Protein AF-E1VLF6-F1 (afdb_monomer_lite)

Sequence (189 aa):
MEEEKDPVAQGEKIAELVALEEREFKRFRQGTYADILFVLTPFLAIIVQRMWEGEIDKLLLGKELSLAAAIFAGLSISKFVQGLISHNDFGVYKERVLFMVAVTLFLVLTPAVILTIKLSGPEPVPGVIAYIQPLLLVASITLFISTIKIIKAPEEAEPIPGSIEAEDAENESSPFSADSHRGDHKTYS

pLDDT: mean 72.51, std 18.74, range [33.34, 94.94]

Secondary structure (DSSP, 8-state):
------HHHHHHHHHHHHHHHHHHHHHHHHHHHHHHHHHHHHHHHHHHHHHHTT-THHHHHSSHHHHHHHHHHHHHHHHHHHHHHH-----HHHHHHHHHHHHHHHHHHHHHHHHHHHTTSSSPPPTTHHHHHHHHHHHHHHHHHHHHHHHHGGGG-S--TT-HHHHHHHHTTS---------------

Foldseek 3Di:
DDPPPPVVVVVVVVVVVVVVVVVVVVVLVVVLVVVLCVLCVVVVVVCVVCVVVVNNLCNLLALSLLVSLLVLLVVLVVVLVVLCVVDVDDDPVLVVVSVVLNVLSCVLNVVSVVSSVVSVDPDDGDPVSSVVSNVSNVSSSVSSVVSSCSSPVVVPPDDDVDDPVVVVVVVVPDPDDDDDDDDDDDDDD

Radius of gyration: 27.41 Å; chains: 1; bounding box: 66×54×99 Å

Structure (mmCIF, N/CA/C/O backbone):
data_AF-E1VLF6-F1
#
_entry.id   AF-E1VLF6-F1
#
loop_
_atom_site.group_PDB
_atom_site.id
_atom_site.type_symbol
_atom_site.label_atom_id
_atom_site.label_alt_id
_atom_site.label_comp_id
_atom_site.label_asym_id
_atom_site.label_entity_id
_atom_site.label_seq_id
_atom_site.pdbx_PDB_ins_code
_atom_site.Cartn_x
_atom_site.Cartn_y
_atom_site.Cartn_z
_atom_site.occupancy
_atom_site.B_iso_or_equiv
_atom_site.auth_seq_id
_atom_site.auth_comp_id
_atom_site.auth_asym_id
_atom_site.auth_atom_id
_atom_site.pdbx_PDB_model_num
ATOM 1 N N . MET A 1 1 ? 45.187 -19.559 -36.072 1.00 40.16 1 MET A N 1
ATOM 2 C CA . MET A 1 1 ? 45.519 -18.979 -34.757 1.00 40.16 1 MET A CA 1
ATOM 3 C C . MET A 1 1 ? 44.188 -18.875 -34.047 1.00 40.16 1 MET A C 1
ATOM 5 O O . MET A 1 1 ? 43.496 -17.879 -34.192 1.00 40.16 1 MET A O 1
ATOM 9 N N . GLU A 1 2 ? 43.750 -20.002 -33.495 1.00 46.06 2 GLU A N 1
ATOM 10 C CA . GLU A 1 2 ? 42.510 -20.087 -32.729 1.00 46.06 2 GLU A CA 1
ATOM 11 C C . GLU A 1 2 ? 42.818 -19.503 -31.356 1.00 46.06 2 GLU A C 1
ATOM 13 O O . GLU A 1 2 ? 43.788 -19.896 -30.709 1.00 46.06 2 GLU A O 1
ATOM 18 N N . GLU A 1 3 ? 42.068 -18.475 -30.985 1.00 50.81 3 GLU A N 1
ATOM 19 C CA . GLU A 1 3 ? 42.137 -17.856 -29.673 1.00 50.81 3 GLU A CA 1
ATOM 20 C C . GLU A 1 3 ? 41.554 -18.878 -28.687 1.00 50.81 3 GLU A C 1
ATOM 22 O O . GLU A 1 3 ? 40.340 -19.034 -28.572 1.00 50.81 3 GLU A O 1
ATOM 27 N N . GLU A 1 4 ? 42.434 -19.670 -28.072 1.00 49.53 4 GLU A N 1
ATOM 28 C CA . GLU A 1 4 ? 42.102 -20.628 -27.019 1.00 49.53 4 GLU A CA 1
ATOM 29 C C . GLU A 1 4 ? 41.529 -19.839 -25.837 1.00 49.53 4 GLU A C 1
ATOM 31 O O . GLU A 1 4 ? 42.245 -19.265 -25.016 1.00 49.53 4 GLU A O 1
ATOM 36 N N . LYS A 1 5 ? 40.202 -19.705 -25.837 1.00 55.06 5 LYS A N 1
ATOM 37 C CA . LYS A 1 5 ? 39.439 -18.977 -24.830 1.00 55.06 5 LYS A CA 1
ATOM 38 C C . LYS A 1 5 ? 39.533 -19.769 -23.530 1.00 55.06 5 LYS A C 1
ATOM 40 O O . LYS A 1 5 ? 38.852 -20.776 -23.370 1.00 55.06 5 LYS A O 1
ATOM 45 N N . ASP A 1 6 ? 40.427 -19.329 -22.648 1.00 57.19 6 ASP A N 1
ATOM 46 C CA . ASP A 1 6 ? 40.740 -19.996 -21.386 1.00 57.19 6 ASP A CA 1
ATOM 47 C C . ASP A 1 6 ? 39.455 -20.214 -20.551 1.00 57.19 6 ASP A C 1
ATOM 49 O O . ASP A 1 6 ? 38.838 -19.240 -20.091 1.00 57.19 6 ASP A O 1
ATOM 53 N N . PRO A 1 7 ? 39.011 -21.473 -20.365 1.00 58.06 7 PRO A N 1
ATOM 54 C CA . PRO A 1 7 ? 37.748 -21.788 -19.699 1.00 58.06 7 PRO A CA 1
ATOM 55 C C . PRO A 1 7 ? 37.752 -21.383 -18.217 1.00 58.06 7 PRO A C 1
ATOM 57 O O . PRO A 1 7 ? 36.690 -21.165 -17.631 1.00 58.06 7 PRO A O 1
ATOM 60 N N . VAL A 1 8 ? 38.936 -21.223 -17.612 1.00 59.03 8 VAL A N 1
ATOM 61 C CA . VAL A 1 8 ? 39.095 -20.800 -16.214 1.00 59.03 8 VAL A CA 1
ATOM 62 C C . VAL A 1 8 ? 38.796 -19.306 -16.059 1.00 59.03 8 VAL A C 1
ATOM 64 O O . VAL A 1 8 ? 38.092 -18.912 -15.129 1.00 59.03 8 VAL A O 1
ATOM 67 N N . ALA A 1 9 ? 39.227 -18.481 -17.019 1.00 60.47 9 ALA A N 1
ATOM 68 C CA . ALA A 1 9 ? 38.970 -17.040 -17.024 1.00 60.47 9 ALA A CA 1
ATOM 69 C C . ALA A 1 9 ? 37.491 -16.697 -17.293 1.00 60.47 9 ALA A C 1
ATOM 71 O O . ALA A 1 9 ? 36.990 -15.673 -16.822 1.00 60.47 9 ALA A O 1
ATOM 72 N N . GLN A 1 10 ? 36.767 -17.553 -18.028 1.00 58.66 10 GLN A N 1
ATOM 73 C CA . GLN A 1 10 ? 35.309 -17.445 -18.148 1.00 58.66 10 GLN A CA 1
ATOM 74 C C . GLN A 1 10 ? 34.597 -17.860 -16.855 1.00 58.66 10 GLN A C 1
ATOM 76 O O . GLN A 1 10 ? 33.686 -17.154 -16.430 1.00 58.66 10 GLN A O 1
ATOM 81 N N . GLY A 1 11 ? 35.030 -18.940 -16.197 1.00 61.66 11 GLY A N 1
ATOM 82 C CA . GLY A 1 11 ? 34.455 -19.382 -14.921 1.00 61.66 11 GLY A CA 1
ATOM 83 C C . GLY A 1 11 ? 34.603 -18.353 -13.794 1.00 61.66 11 GLY A C 1
ATOM 84 O O . GLY A 1 11 ? 33.660 -18.130 -13.035 1.00 61.66 11 GLY A O 1
ATOM 85 N N . GLU A 1 12 ? 35.747 -17.670 -13.718 1.00 67.12 12 GLU A N 1
ATOM 86 C CA . GLU A 1 12 ? 36.002 -16.623 -12.719 1.00 67.12 12 GLU A CA 1
ATOM 87 C C . GLU A 1 12 ? 35.158 -15.362 -12.972 1.00 67.12 12 GLU A C 1
ATOM 89 O O . GLU A 1 12 ? 34.562 -14.824 -12.040 1.00 67.12 12 GLU A O 1
ATOM 94 N N . LYS A 1 13 ? 34.990 -14.957 -14.242 1.00 65.56 13 LYS A N 1
ATOM 95 C CA . LYS A 1 13 ? 34.073 -13.868 -14.625 1.00 65.56 13 LYS A CA 1
ATOM 96 C C . LYS A 1 13 ? 32.611 -14.190 -14.330 1.00 65.56 13 LYS A C 1
ATOM 98 O O . LYS A 1 13 ? 31.883 -13.310 -13.889 1.00 65.56 13 LYS A O 1
ATOM 103 N N . ILE A 1 14 ? 32.173 -15.428 -14.557 1.00 69.94 14 ILE A N 1
ATOM 104 C CA . ILE A 1 14 ? 30.800 -15.856 -14.247 1.00 69.94 14 ILE A CA 1
ATOM 105 C C . ILE A 1 14 ? 30.574 -15.836 -12.729 1.00 69.94 14 ILE A C 1
ATOM 107 O O . ILE A 1 14 ? 29.558 -15.321 -12.273 1.00 69.94 14 ILE A O 1
ATOM 111 N N . ALA A 1 15 ? 31.535 -16.308 -11.930 1.00 72.44 15 ALA A N 1
ATOM 112 C CA . ALA A 1 15 ? 31.449 -16.247 -10.470 1.00 72.44 15 ALA A CA 1
ATOM 113 C C . ALA A 1 15 ? 31.455 -14.803 -9.931 1.00 72.44 15 ALA A C 1
ATOM 115 O O . ALA A 1 15 ? 30.736 -14.497 -8.978 1.00 72.44 15 ALA A O 1
ATOM 116 N N . GLU A 1 16 ? 32.231 -13.905 -10.545 1.00 73.44 16 GLU A N 1
ATOM 117 C CA . GLU A 1 16 ? 32.244 -12.479 -10.208 1.00 73.44 16 GLU A CA 1
ATOM 118 C C . GLU A 1 16 ? 30.915 -11.795 -10.570 1.00 73.44 16 GLU A C 1
ATOM 120 O O . GLU A 1 16 ? 30.368 -11.066 -9.743 1.00 73.44 16 GLU A O 1
ATOM 125 N N . LEU A 1 17 ? 30.349 -12.084 -11.747 1.00 67.31 17 LEU A N 1
ATOM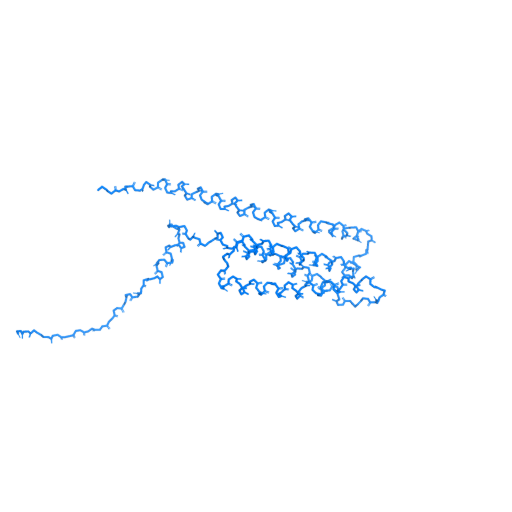 126 C CA . LEU A 1 17 ? 29.046 -11.569 -12.184 1.00 67.31 17 LEU A CA 1
ATOM 127 C C . LEU A 1 17 ? 27.905 -12.048 -11.277 1.00 67.31 17 LEU A C 1
ATOM 129 O O . LEU A 1 17 ? 27.122 -11.223 -10.813 1.00 67.31 17 LEU A O 1
ATOM 133 N N . VAL A 1 18 ? 27.874 -13.337 -10.929 1.00 69.31 18 VAL A N 1
ATOM 134 C CA . VAL A 1 18 ? 26.886 -13.904 -9.992 1.00 69.31 18 VAL A CA 1
ATOM 135 C C . VAL A 1 18 ? 27.028 -13.279 -8.600 1.00 69.31 18 VAL A C 1
ATOM 137 O O . VAL A 1 18 ? 26.039 -12.912 -7.969 1.00 69.31 18 VAL A O 1
ATOM 140 N N . ALA A 1 19 ? 28.256 -13.077 -8.111 1.00 71.12 19 ALA A N 1
ATOM 141 C CA . ALA A 1 19 ? 28.484 -12.440 -6.814 1.00 71.12 19 ALA A CA 1
ATOM 142 C C . ALA A 1 19 ? 28.116 -10.943 -6.803 1.00 71.12 19 ALA A C 1
ATOM 144 O O . ALA A 1 19 ? 27.754 -10.409 -5.748 1.00 71.12 19 ALA A O 1
ATOM 145 N N . LEU A 1 20 ? 28.228 -10.246 -7.937 1.00 67.06 20 LEU A N 1
ATOM 146 C CA . LEU A 1 20 ? 27.777 -8.863 -8.095 1.00 67.06 20 LEU A CA 1
ATOM 147 C C . LEU A 1 20 ? 26.249 -8.789 -8.149 1.00 67.06 20 LEU A C 1
ATOM 149 O O . LEU A 1 20 ? 25.674 -8.012 -7.387 1.00 67.06 20 LEU A O 1
ATOM 153 N N . GLU A 1 21 ? 25.601 -9.654 -8.927 1.00 64.50 21 GLU A N 1
ATOM 154 C CA . GLU A 1 21 ? 24.141 -9.782 -9.005 1.00 64.50 21 GLU A CA 1
ATOM 155 C C . GLU A 1 21 ? 23.530 -10.101 -7.631 1.00 64.50 21 GLU A C 1
ATOM 157 O O . GLU A 1 21 ? 22.606 -9.428 -7.172 1.00 64.50 21 GLU A O 1
ATOM 162 N N . GLU A 1 22 ? 24.116 -11.042 -6.884 1.00 63.97 22 GLU A N 1
ATOM 163 C CA . GLU A 1 22 ? 23.687 -11.354 -5.519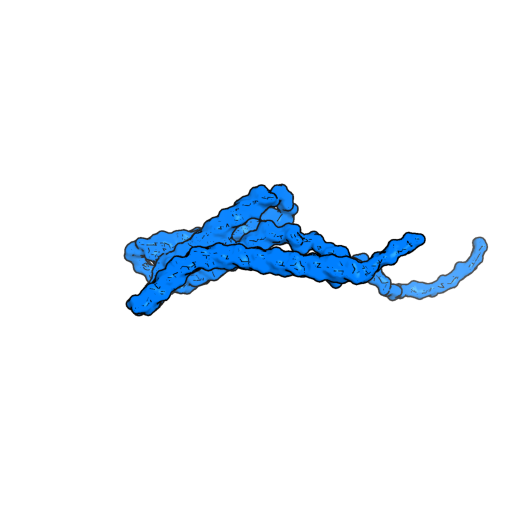 1.00 63.97 22 GLU A CA 1
ATOM 164 C C . GLU A 1 22 ? 23.808 -10.148 -4.576 1.00 63.97 22 GLU A C 1
ATOM 166 O O . GLU A 1 22 ? 22.949 -9.933 -3.711 1.00 63.97 22 GLU A O 1
ATOM 171 N N . ARG A 1 23 ? 24.876 -9.349 -4.703 1.00 62.12 23 ARG A N 1
ATOM 172 C CA . ARG A 1 23 ? 25.097 -8.148 -3.878 1.00 62.12 23 ARG A CA 1
ATOM 173 C C . ARG A 1 23 ? 24.116 -7.041 -4.230 1.00 62.12 23 ARG A C 1
ATOM 175 O O . ARG A 1 23 ? 23.600 -6.396 -3.313 1.00 62.12 23 ARG A O 1
ATOM 182 N N . GLU A 1 24 ? 23.858 -6.845 -5.513 1.00 59.25 24 GLU A N 1
ATOM 183 C CA . GLU A 1 24 ? 22.882 -5.902 -6.051 1.00 59.25 24 GLU A CA 1
ATOM 184 C C . GLU A 1 24 ? 21.479 -6.292 -5.567 1.00 59.25 24 GLU A C 1
ATOM 186 O O . GLU A 1 24 ? 20.856 -5.537 -4.816 1.00 59.25 24 GLU A O 1
ATOM 191 N N . PHE A 1 25 ? 21.048 -7.536 -5.801 1.00 57.72 25 PHE A N 1
ATOM 192 C CA . PHE A 1 25 ? 19.779 -8.095 -5.321 1.00 57.72 25 PHE A CA 1
ATOM 193 C C . PHE A 1 25 ? 19.613 -7.988 -3.797 1.00 57.72 25 PHE A C 1
ATOM 195 O O . PHE A 1 25 ? 18.549 -7.625 -3.272 1.00 57.72 25 PHE A O 1
ATOM 202 N N . LYS A 1 26 ? 20.681 -8.256 -3.036 1.00 59.62 26 LYS A N 1
ATOM 203 C CA . LYS A 1 26 ? 20.684 -8.137 -1.571 1.00 59.62 26 LYS A CA 1
ATOM 204 C C . LYS A 1 26 ? 20.570 -6.683 -1.118 1.00 59.62 26 LYS A C 1
ATOM 206 O O . LYS A 1 26 ? 19.784 -6.413 -0.207 1.00 59.62 26 LYS A O 1
ATOM 211 N N . ARG A 1 27 ? 21.273 -5.751 -1.765 1.00 60.16 27 ARG A N 1
ATOM 212 C CA . ARG A 1 27 ? 21.173 -4.306 -1.504 1.00 60.16 27 ARG A CA 1
ATOM 213 C C . ARG A 1 27 ? 19.788 -3.763 -1.884 1.00 60.16 27 ARG A C 1
ATOM 215 O O . ARG A 1 27 ? 19.225 -2.966 -1.133 1.00 60.16 27 ARG A O 1
ATOM 222 N N . PHE A 1 28 ? 19.189 -4.244 -2.975 1.00 60.97 28 PHE A N 1
ATOM 223 C CA . PHE A 1 28 ? 17.846 -3.854 -3.425 1.00 60.97 28 PHE A CA 1
ATOM 224 C C . PHE A 1 28 ? 16.745 -4.301 -2.465 1.00 60.97 28 PHE A C 1
ATOM 226 O O . PHE A 1 28 ? 15.862 -3.509 -2.107 1.00 60.97 28 PHE A O 1
ATOM 233 N N . ARG A 1 29 ? 16.827 -5.546 -1.982 1.00 64.56 29 ARG A N 1
ATOM 234 C CA . ARG A 1 29 ? 15.949 -6.026 -0.910 1.00 64.56 29 ARG A CA 1
ATOM 235 C C . ARG A 1 29 ? 16.127 -5.206 0.362 1.00 64.56 29 ARG A C 1
ATOM 237 O O . ARG A 1 29 ? 15.135 -4.800 0.956 1.00 64.56 29 ARG A O 1
ATOM 244 N N . GLN A 1 30 ? 17.367 -4.912 0.756 1.00 70.44 30 GLN A N 1
ATOM 245 C CA . GLN A 1 30 ? 17.647 -4.139 1.970 1.00 70.44 30 GLN A CA 1
ATOM 246 C C . GLN A 1 30 ? 17.048 -2.728 1.929 1.00 70.44 30 GLN A C 1
ATOM 248 O O . GLN A 1 30 ? 16.437 -2.323 2.914 1.00 70.44 30 GLN A O 1
ATOM 253 N N . GLY A 1 31 ? 17.148 -2.012 0.802 1.00 79.12 31 GLY A N 1
ATOM 254 C CA . GLY A 1 31 ? 16.537 -0.685 0.651 1.00 79.12 31 GLY A CA 1
ATOM 255 C C . GLY A 1 31 ? 15.010 -0.720 0.767 1.00 79.12 31 GLY A C 1
ATOM 256 O O . GLY A 1 31 ? 14.432 -0.024 1.596 1.00 79.12 31 GLY A O 1
ATOM 257 N N . THR A 1 32 ? 14.364 -1.612 0.011 1.00 79.06 32 THR A N 1
ATOM 258 C CA . THR A 1 32 ? 12.896 -1.752 0.015 1.00 79.06 32 THR A CA 1
ATOM 259 C C . THR A 1 32 ? 12.364 -2.169 1.390 1.00 79.06 32 THR A C 1
ATOM 261 O O . THR A 1 32 ? 11.345 -1.655 1.852 1.00 79.06 32 THR A O 1
ATOM 264 N N . TYR A 1 33 ? 13.061 -3.077 2.080 1.00 83.38 33 TYR A N 1
ATOM 265 C CA . TYR A 1 33 ? 12.698 -3.471 3.440 1.00 83.38 33 TYR A CA 1
ATOM 266 C C . TYR A 1 33 ? 12.915 -2.345 4.448 1.00 83.38 33 TYR A C 1
ATOM 268 O O . TYR A 1 33 ? 12.090 -2.192 5.345 1.00 83.38 33 TYR A O 1
ATOM 276 N N . ALA A 1 34 ? 13.964 -1.532 4.298 1.00 87.62 34 ALA A N 1
ATOM 277 C CA . ALA A 1 34 ? 14.183 -0.375 5.160 1.00 87.62 34 ALA A CA 1
ATOM 278 C C . ALA A 1 34 ? 13.040 0.644 5.039 1.00 87.62 34 ALA A C 1
ATOM 280 O O . ALA A 1 34 ? 12.563 1.134 6.059 1.00 87.62 34 ALA A O 1
ATOM 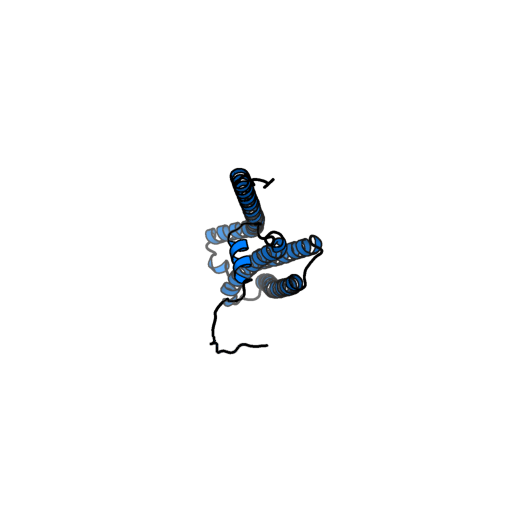281 N N . ASP A 1 35 ? 12.539 0.899 3.827 1.00 86.94 35 ASP A N 1
ATOM 282 C CA . ASP A 1 35 ? 11.374 1.767 3.617 1.00 86.94 35 ASP A CA 1
ATOM 283 C C . ASP A 1 35 ? 10.111 1.216 4.289 1.00 86.94 35 ASP A C 1
ATOM 285 O O . ASP A 1 35 ? 9.394 1.940 4.980 1.00 86.94 35 ASP A O 1
ATOM 289 N N . ILE A 1 36 ? 9.845 -0.083 4.104 1.00 87.25 36 ILE A N 1
ATOM 290 C CA . ILE A 1 36 ? 8.688 -0.761 4.701 1.00 87.25 36 ILE A CA 1
ATOM 291 C C . ILE A 1 36 ? 8.767 -0.693 6.226 1.00 87.25 36 ILE A C 1
ATOM 293 O O . ILE A 1 36 ? 7.783 -0.345 6.878 1.00 87.25 36 ILE A O 1
ATOM 297 N N . LEU A 1 37 ? 9.936 -0.991 6.797 1.00 88.06 37 LEU A N 1
ATOM 298 C CA . LEU A 1 37 ? 10.160 -0.915 8.236 1.00 88.06 37 LEU A CA 1
ATOM 299 C C . LEU A 1 37 ? 10.017 0.518 8.741 1.00 88.06 37 LEU A C 1
ATOM 301 O O . LEU A 1 37 ? 9.358 0.722 9.755 1.00 88.06 37 LEU A O 1
ATOM 305 N N . PHE A 1 38 ? 10.561 1.512 8.038 1.00 90.75 38 PHE A N 1
ATOM 306 C CA . PHE A 1 38 ? 10.444 2.918 8.423 1.00 90.75 38 PHE A CA 1
ATOM 307 C C . PHE A 1 38 ? 8.980 3.358 8.543 1.00 90.75 38 PHE A C 1
ATOM 309 O O . PHE A 1 38 ? 8.607 3.996 9.527 1.00 90.75 38 PHE A O 1
ATOM 316 N N . VAL A 1 39 ? 8.136 2.957 7.588 1.00 90.44 39 VAL A N 1
ATOM 317 C CA . VAL A 1 39 ? 6.699 3.250 7.633 1.00 90.44 39 VAL A CA 1
ATOM 318 C C . VAL A 1 39 ? 5.993 2.449 8.712 1.00 90.44 39 VAL A C 1
ATOM 320 O O . VAL A 1 39 ? 5.221 3.028 9.462 1.00 90.44 39 VAL A O 1
ATOM 323 N N . LEU A 1 40 ? 6.224 1.136 8.799 1.00 90.06 40 LEU A N 1
ATOM 324 C CA . LEU A 1 40 ? 5.466 0.250 9.689 1.00 90.06 40 LEU A CA 1
ATOM 325 C C . LEU A 1 40 ? 5.841 0.395 11.164 1.00 90.06 40 LEU A C 1
ATOM 327 O O . LEU A 1 40 ? 4.983 0.193 12.019 1.00 90.06 40 LEU A O 1
ATOM 331 N N . THR A 1 41 ? 7.086 0.754 11.475 1.00 92.06 41 THR A N 1
ATOM 332 C CA . THR A 1 41 ? 7.595 0.855 12.854 1.00 92.06 41 THR A CA 1
ATOM 333 C C . THR A 1 41 ? 6.690 1.673 13.785 1.00 92.06 41 THR A C 1
ATOM 335 O O . THR A 1 41 ? 6.294 1.136 14.823 1.00 92.06 41 THR A O 1
ATOM 338 N N . PRO A 1 42 ? 6.300 2.924 13.463 1.00 90.19 42 PRO A N 1
ATOM 339 C CA . PRO A 1 42 ? 5.411 3.693 14.335 1.00 90.19 42 PRO A CA 1
ATOM 340 C C . PRO A 1 42 ? 4.038 3.033 14.532 1.00 90.19 42 PRO A C 1
ATOM 342 O O . PRO A 1 42 ? 3.472 3.116 15.619 1.00 90.19 42 PRO A O 1
ATOM 345 N N . PHE A 1 43 ? 3.511 2.328 13.529 1.00 89.25 43 PHE A N 1
ATOM 346 C CA . PHE A 1 43 ? 2.228 1.628 13.650 1.00 89.25 43 PHE A CA 1
ATOM 347 C C . PHE A 1 43 ? 2.337 0.363 14.495 1.00 89.25 43 PHE A C 1
ATOM 349 O O . PHE A 1 43 ? 1.452 0.103 15.306 1.00 89.25 43 PHE A O 1
ATOM 356 N N . LEU A 1 44 ? 3.431 -0.393 14.365 1.00 89.06 44 LEU A N 1
ATOM 357 C CA . LEU A 1 44 ? 3.711 -1.526 15.248 1.00 89.06 44 LEU A CA 1
ATOM 358 C C . LEU A 1 44 ? 3.798 -1.076 16.705 1.00 89.06 44 LEU A C 1
ATOM 360 O O . LEU A 1 44 ? 3.229 -1.731 17.574 1.00 89.06 44 LEU A O 1
ATOM 364 N N . ALA A 1 45 ? 4.453 0.055 16.970 1.00 90.69 45 ALA A N 1
ATOM 365 C CA . ALA A 1 45 ? 4.521 0.612 18.316 1.00 90.69 45 ALA A CA 1
ATOM 366 C C . ALA A 1 45 ? 3.118 0.919 18.875 1.00 90.69 45 ALA A C 1
ATOM 368 O O . ALA A 1 45 ? 2.815 0.538 20.004 1.00 90.69 45 ALA A O 1
ATOM 369 N N . ILE A 1 46 ? 2.234 1.524 18.071 1.00 88.31 46 ILE A N 1
ATOM 370 C CA . ILE A 1 46 ? 0.841 1.793 18.470 1.00 88.31 46 ILE A CA 1
ATOM 371 C C . ILE A 1 46 ? 0.061 0.490 18.705 1.00 88.31 46 ILE A C 1
ATOM 373 O O . ILE A 1 46 ? -0.709 0.406 19.660 1.00 88.31 46 ILE A O 1
ATOM 377 N N . ILE A 1 47 ? 0.269 -0.538 17.876 1.00 85.62 47 ILE A N 1
ATOM 378 C CA . ILE A 1 47 ? -0.366 -1.855 18.044 1.00 85.62 47 ILE A CA 1
ATOM 379 C C . ILE A 1 47 ? 0.030 -2.482 19.384 1.00 85.62 47 ILE A C 1
ATOM 381 O O . ILE A 1 47 ? -0.837 -2.934 20.131 1.00 85.62 47 ILE A O 1
ATOM 385 N N . VAL A 1 48 ? 1.327 -2.490 19.701 1.00 89.19 48 VAL A N 1
ATOM 386 C CA . VAL A 1 48 ? 1.838 -3.033 20.968 1.00 89.19 48 VAL A CA 1
ATOM 387 C C . VAL A 1 48 ? 1.281 -2.245 22.155 1.00 89.19 48 VAL A C 1
ATOM 389 O O . VAL A 1 48 ? 0.837 -2.850 23.128 1.00 89.19 48 VAL A O 1
ATOM 392 N N . GLN A 1 49 ? 1.225 -0.915 22.049 1.00 87.88 49 GLN A N 1
ATOM 393 C CA . GLN A 1 49 ? 0.644 -0.050 23.076 1.00 87.88 49 GLN A CA 1
ATOM 394 C C . GLN A 1 49 ? -0.840 -0.374 23.324 1.00 87.88 49 GLN A C 1
ATOM 396 O O . GLN A 1 49 ? -1.240 -0.628 24.457 1.00 87.88 49 GLN A O 1
ATOM 401 N N . ARG A 1 50 ? -1.649 -0.456 22.260 1.00 84.75 50 ARG A N 1
ATOM 402 C CA . ARG A 1 50 ? -3.082 -0.811 22.323 1.00 84.75 50 ARG A CA 1
ATOM 403 C C . ARG A 1 50 ? -3.319 -2.204 22.903 1.00 84.75 50 ARG A C 1
ATOM 405 O O . ARG A 1 50 ? -4.284 -2.415 23.634 1.00 84.75 50 ARG A O 1
ATOM 412 N N . MET A 1 51 ? -2.446 -3.157 22.574 1.00 85.00 51 MET A N 1
ATOM 413 C CA . MET A 1 51 ? -2.506 -4.514 23.116 1.00 85.00 51 MET A CA 1
ATOM 414 C C . MET A 1 51 ? -2.271 -4.520 24.628 1.00 85.00 51 MET A C 1
ATOM 416 O O . MET A 1 51 ? -2.964 -5.233 25.349 1.00 85.00 51 MET A O 1
ATOM 420 N N . TRP A 1 52 ? -1.349 -3.684 25.108 1.00 90.12 52 TRP A N 1
ATOM 421 C CA . TRP A 1 52 ? -1.093 -3.509 26.537 1.00 90.12 52 TRP A CA 1
ATOM 422 C C . TRP A 1 52 ? -2.266 -2.848 27.273 1.00 90.12 52 TRP A C 1
ATOM 424 O O . TRP A 1 52 ? -2.554 -3.182 28.419 1.00 90.12 52 TRP A O 1
ATOM 434 N N . GLU A 1 53 ? -2.971 -1.937 26.604 1.00 86.81 53 GLU A N 1
ATOM 435 C CA . GLU A 1 53 ? -4.161 -1.251 27.126 1.00 86.81 53 GLU A CA 1
ATOM 436 C C . GLU A 1 53 ? -5.428 -2.132 27.102 1.00 86.81 53 GLU A C 1
ATOM 438 O O . GLU A 1 53 ? -6.470 -1.734 27.620 1.00 86.81 53 GLU A O 1
ATOM 443 N N . GLY A 1 54 ? -5.353 -3.343 26.534 1.00 81.62 54 GLY A N 1
ATOM 444 C CA . GLY A 1 54 ? -6.491 -4.260 26.413 1.00 81.62 54 GLY A CA 1
ATOM 445 C C . GLY A 1 54 ? -7.505 -3.854 25.336 1.00 81.62 54 GLY A C 1
ATOM 446 O O . GLY A 1 54 ? -8.600 -4.406 25.281 1.00 81.62 54 GLY A O 1
ATOM 447 N N . GLU A 1 55 ? -7.154 -2.916 24.454 1.00 81.38 55 GLU A N 1
ATOM 448 C CA . GLU A 1 55 ? -8.045 -2.351 23.433 1.00 81.38 55 GLU A CA 1
ATOM 449 C C . GLU A 1 55 ? -7.871 -3.010 22.052 1.00 81.38 55 GLU A C 1
ATOM 451 O O . GLU A 1 55 ? -7.928 -2.348 21.012 1.00 81.38 55 GLU A O 1
ATOM 456 N N . ILE A 1 56 ? -7.655 -4.328 22.014 1.00 72.62 56 ILE A N 1
ATOM 457 C CA . ILE A 1 56 ? -7.372 -5.062 20.766 1.00 72.62 56 ILE A CA 1
ATOM 458 C C . ILE A 1 56 ? -8.547 -4.963 19.781 1.00 72.62 56 ILE A C 1
ATOM 460 O O . ILE A 1 56 ? -8.337 -4.799 18.581 1.00 72.62 56 ILE A O 1
ATOM 464 N N . ASP A 1 57 ? -9.784 -4.950 20.277 1.00 69.06 57 ASP A N 1
ATOM 465 C CA . ASP A 1 57 ? -10.983 -4.826 19.436 1.00 69.06 57 ASP A CA 1
ATOM 466 C C . ASP A 1 57 ? -11.053 -3.470 18.718 1.00 69.06 57 ASP A C 1
ATOM 468 O O . ASP A 1 57 ? -11.572 -3.352 17.606 1.00 69.06 57 ASP A O 1
ATOM 472 N N . LYS A 1 58 ? -10.465 -2.432 19.326 1.00 72.31 58 LYS A N 1
ATOM 473 C CA . LYS A 1 58 ? -10.363 -1.093 18.735 1.00 72.31 58 LYS A CA 1
ATOM 474 C C . LYS A 1 58 ? -9.176 -0.964 17.789 1.00 72.31 58 LYS A C 1
ATOM 476 O O . LYS A 1 58 ? -9.061 0.050 17.109 1.00 72.31 58 LYS A O 1
ATOM 481 N N . LEU A 1 59 ? -8.297 -1.962 17.711 1.00 72.25 59 LEU A N 1
ATOM 482 C CA . LEU A 1 59 ? -7.142 -1.927 16.820 1.00 72.25 59 LEU A CA 1
ATOM 483 C C . LEU A 1 59 ? -7.556 -1.985 15.348 1.00 72.25 59 LEU A C 1
ATOM 485 O O . LEU A 1 59 ? -7.027 -1.244 14.528 1.00 72.25 59 LEU A O 1
ATOM 489 N N . LEU A 1 60 ? -8.528 -2.839 15.025 1.00 67.94 60 LEU A N 1
ATOM 490 C CA . LEU A 1 60 ? -9.052 -2.985 13.663 1.00 67.94 60 LEU A CA 1
ATOM 491 C C . LEU A 1 60 ? -10.094 -1.913 13.312 1.00 67.94 60 LEU A C 1
ATOM 493 O O . LEU A 1 60 ? -10.330 -1.632 12.138 1.00 67.94 60 LEU A O 1
ATOM 497 N N . LEU A 1 61 ? -10.729 -1.322 14.327 1.00 73.69 61 LEU A N 1
ATOM 498 C CA . LEU A 1 61 ? -11.695 -0.231 14.173 1.00 73.69 61 LEU A CA 1
ATOM 499 C C . LEU A 1 61 ? -11.037 1.151 14.186 1.00 73.69 61 LEU A C 1
ATOM 501 O O . LEU A 1 61 ? -11.657 2.127 13.771 1.00 73.69 61 LEU A O 1
ATOM 505 N N . GLY A 1 62 ? -9.801 1.247 14.664 1.00 80.31 62 GLY A N 1
ATOM 506 C CA . GLY A 1 62 ? -9.023 2.471 14.637 1.00 80.31 62 GLY A CA 1
ATOM 507 C C . GLY A 1 62 ? -8.531 2.794 13.228 1.00 80.31 62 GLY A C 1
ATOM 508 O O . GLY A 1 62 ? -8.591 1.970 12.324 1.00 80.31 62 GLY A O 1
ATOM 509 N N . LYS A 1 63 ? -8.081 4.028 13.012 1.00 87.38 63 LYS A N 1
ATOM 510 C CA . LYS A 1 63 ? -7.677 4.547 11.691 1.00 87.38 63 LYS A CA 1
ATOM 511 C C . LYS A 1 63 ? -6.254 4.180 11.274 1.00 87.38 63 LYS A C 1
ATOM 513 O O . LYS A 1 63 ? -5.811 4.559 10.190 1.00 87.38 63 LYS A O 1
ATOM 518 N N . GLU A 1 64 ? -5.508 3.525 12.155 1.00 89.00 64 GLU A N 1
ATOM 519 C CA . GLU A 1 64 ? -4.061 3.367 12.051 1.00 89.00 64 GLU A CA 1
ATOM 520 C C . GLU A 1 64 ? -3.660 2.530 10.831 1.00 89.00 64 GLU A C 1
ATOM 522 O O . GLU A 1 64 ? -2.743 2.909 10.103 1.00 89.00 64 GLU A O 1
ATOM 527 N N . LEU A 1 65 ? -4.382 1.439 10.555 1.00 88.88 65 LEU A N 1
ATOM 528 C CA . LEU A 1 65 ? -4.098 0.562 9.415 1.00 88.88 65 LEU A CA 1
ATOM 529 C C . LEU A 1 65 ? -4.402 1.255 8.082 1.00 88.88 65 LEU A C 1
ATOM 531 O O . LEU A 1 65 ? -3.618 1.160 7.137 1.00 88.88 65 LEU A O 1
ATOM 535 N N . SER A 1 66 ? -5.509 1.996 8.019 1.00 91.50 66 SER A N 1
ATOM 536 C CA . SER A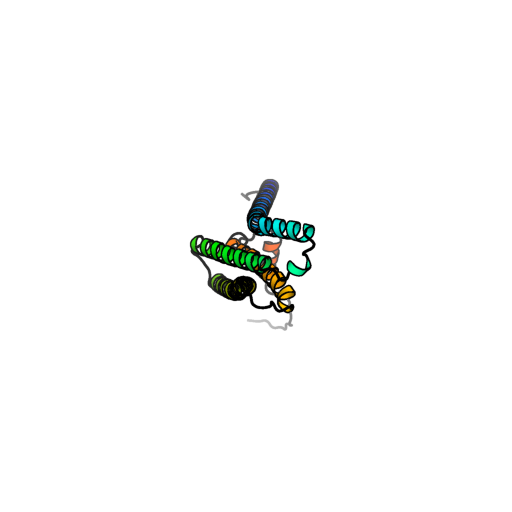 1 66 ? -5.866 2.791 6.844 1.00 91.50 66 SER A CA 1
ATOM 537 C C . SER A 1 66 ? -4.859 3.910 6.567 1.00 91.50 66 SER A C 1
ATOM 539 O O . SER A 1 66 ? -4.501 4.154 5.413 1.00 91.50 66 SER A O 1
ATOM 541 N N . LEU A 1 67 ? -4.356 4.557 7.622 1.00 92.69 67 LEU A N 1
ATOM 542 C CA . LEU A 1 67 ? -3.321 5.579 7.508 1.00 92.69 67 LEU A CA 1
ATOM 543 C C . LEU A 1 67 ? -2.007 4.977 6.989 1.00 92.69 67 LEU A C 1
ATOM 545 O O . LEU A 1 67 ? -1.405 5.531 6.071 1.00 92.69 67 LEU A O 1
ATOM 549 N N . ALA A 1 68 ? -1.594 3.820 7.514 1.00 93.00 68 ALA A N 1
ATOM 550 C CA . ALA A 1 68 ? -0.420 3.102 7.021 1.00 93.00 68 ALA A CA 1
ATOM 551 C C . ALA A 1 68 ? -0.565 2.727 5.534 1.00 93.00 68 ALA A C 1
ATOM 553 O O . ALA A 1 68 ? 0.353 2.961 4.746 1.00 93.00 68 ALA A O 1
ATOM 554 N N . ALA A 1 69 ? -1.734 2.221 5.125 1.00 91.75 69 ALA A N 1
ATOM 555 C CA . ALA A 1 69 ? -2.027 1.895 3.730 1.00 91.75 69 ALA A CA 1
ATOM 556 C C . ALA A 1 69 ? -1.923 3.126 2.813 1.00 91.75 69 ALA A C 1
ATOM 558 O O . ALA A 1 69 ? -1.330 3.043 1.735 1.00 91.75 69 ALA A O 1
ATOM 559 N N . ALA A 1 70 ? -2.447 4.275 3.252 1.00 94.44 70 ALA A N 1
ATOM 560 C CA . ALA A 1 70 ? -2.356 5.529 2.509 1.00 94.44 70 ALA A CA 1
ATOM 561 C C . ALA A 1 70 ? -0.903 6.013 2.364 1.00 94.44 70 ALA A C 1
ATOM 563 O O . ALA A 1 70 ? -0.509 6.445 1.280 1.00 94.44 70 ALA A O 1
ATOM 564 N N . ILE A 1 71 ? -0.084 5.890 3.417 1.00 93.75 71 ILE A N 1
ATOM 565 C CA . ILE A 1 71 ? 1.345 6.237 3.364 1.00 93.75 71 ILE A CA 1
ATOM 566 C C . ILE A 1 71 ? 2.085 5.333 2.373 1.00 93.75 71 ILE A C 1
ATOM 568 O O . ILE A 1 71 ? 2.826 5.844 1.535 1.00 93.75 71 ILE A O 1
ATOM 572 N N . PHE A 1 72 ? 1.858 4.016 2.403 1.00 92.50 72 PHE A N 1
ATOM 573 C CA . PHE A 1 72 ? 2.461 3.092 1.432 1.00 92.50 72 PHE A CA 1
ATOM 574 C C . PHE A 1 72 ? 2.077 3.422 -0.010 1.00 92.50 72 PHE A C 1
ATOM 576 O O . PHE A 1 72 ? 2.939 3.432 -0.892 1.00 92.50 72 PHE A O 1
ATOM 583 N N . ALA A 1 73 ? 0.811 3.757 -0.252 1.00 91.00 73 ALA A N 1
ATOM 584 C CA . ALA A 1 73 ? 0.354 4.150 -1.577 1.00 91.00 73 ALA A CA 1
ATOM 585 C C . ALA A 1 73 ? 1.021 5.467 -2.018 1.00 91.00 73 ALA A C 1
ATOM 587 O O . ALA A 1 73 ? 1.522 5.557 -3.137 1.00 91.00 73 ALA A O 1
ATOM 588 N N . GLY A 1 74 ? 1.140 6.453 -1.122 1.00 90.69 74 GLY A N 1
ATOM 589 C CA . GLY A 1 74 ? 1.858 7.707 -1.382 1.00 90.69 74 GLY A CA 1
ATOM 590 C C . GLY A 1 74 ? 3.357 7.522 -1.660 1.00 90.69 74 GLY A C 1
ATOM 591 O O . GLY A 1 74 ? 3.907 8.130 -2.583 1.00 90.69 74 GLY A O 1
ATOM 592 N N . LEU A 1 75 ? 4.030 6.643 -0.912 1.00 92.50 75 LEU A N 1
ATOM 593 C CA . LEU A 1 75 ? 5.433 6.297 -1.162 1.00 92.50 75 LEU A CA 1
ATOM 594 C C . LEU A 1 75 ? 5.621 5.559 -2.485 1.00 92.50 75 LEU A C 1
ATOM 596 O O . LEU A 1 75 ? 6.594 5.820 -3.192 1.00 92.50 75 LEU A O 1
ATOM 600 N N . SER A 1 76 ? 4.684 4.679 -2.837 1.00 88.31 76 SER A N 1
ATOM 601 C CA . SER A 1 76 ? 4.675 4.002 -4.135 1.00 88.31 76 SER A CA 1
ATOM 602 C C . SER A 1 76 ? 4.606 5.017 -5.267 1.00 88.31 76 SER A C 1
ATOM 604 O O . SER A 1 76 ? 5.450 4.981 -6.155 1.00 88.31 76 SER A O 1
ATOM 606 N N . ILE A 1 77 ? 3.685 5.985 -5.188 1.00 89.31 77 ILE A N 1
ATOM 607 C CA . ILE A 1 77 ? 3.571 7.074 -6.171 1.00 89.31 77 ILE A CA 1
ATOM 608 C C . ILE A 1 77 ? 4.884 7.865 -6.260 1.00 89.31 77 ILE A C 1
ATOM 610 O O . ILE A 1 77 ? 5.376 8.132 -7.352 1.00 89.31 77 ILE A O 1
ATOM 614 N N . SER A 1 78 ? 5.491 8.203 -5.121 1.00 88.38 78 SER A N 1
ATOM 615 C CA . SER A 1 78 ? 6.745 8.967 -5.096 1.00 88.38 78 SER A CA 1
ATOM 616 C C . SER A 1 78 ? 7.892 8.220 -5.782 1.00 88.38 78 SER A C 1
ATOM 618 O O . SER A 1 78 ? 8.621 8.803 -6.586 1.00 88.38 78 SER A O 1
ATOM 620 N N . LYS A 1 79 ? 8.043 6.920 -5.503 1.00 86.69 79 LYS A N 1
ATOM 621 C CA . LYS A 1 79 ? 9.091 6.099 -6.123 1.00 86.69 79 LYS A CA 1
ATOM 622 C C . LYS A 1 79 ? 8.820 5.821 -7.589 1.00 86.69 79 LYS A C 1
ATOM 624 O O . LYS A 1 79 ? 9.744 5.870 -8.388 1.00 86.69 79 LYS A O 1
ATOM 629 N N . PHE A 1 80 ? 7.563 5.620 -7.949 1.00 83.62 80 PHE A N 1
ATOM 630 C CA . PHE A 1 80 ? 7.111 5.532 -9.329 1.00 83.62 80 PHE A CA 1
ATOM 631 C C . PHE A 1 80 ? 7.492 6.758 -10.153 1.00 83.62 80 PHE A C 1
ATOM 633 O O . PHE A 1 80 ? 8.097 6.615 -11.212 1.00 83.62 80 PHE A O 1
ATOM 640 N N . VAL A 1 81 ? 7.228 7.961 -9.639 1.00 83.88 81 VAL A N 1
ATOM 641 C CA . VAL A 1 81 ? 7.612 9.210 -10.309 1.00 83.88 81 VAL A CA 1
ATOM 642 C C . VAL A 1 81 ? 9.135 9.343 -10.412 1.00 83.88 81 VAL A C 1
ATOM 644 O O . VAL A 1 81 ? 9.636 9.721 -11.466 1.00 83.88 81 VAL A O 1
ATOM 647 N N . GLN A 1 82 ? 9.894 8.985 -9.368 1.00 81.12 82 GLN A N 1
ATOM 648 C CA . GLN A 1 82 ? 11.366 8.970 -9.439 1.00 81.12 82 GLN A CA 1
ATOM 649 C C . GLN A 1 82 ? 11.884 7.991 -10.498 1.00 81.12 82 GLN A C 1
ATOM 651 O O . GLN A 1 82 ? 12.788 8.328 -11.259 1.00 81.12 82 GLN A O 1
ATOM 656 N N . GLY A 1 83 ? 11.283 6.804 -10.578 1.00 76.50 83 GLY A N 1
ATOM 657 C CA . GLY A 1 83 ? 11.581 5.815 -11.605 1.00 76.50 83 GLY A CA 1
ATOM 658 C C . GLY A 1 83 ? 11.345 6.346 -13.014 1.00 76.50 83 GLY A C 1
ATOM 659 O O . GLY A 1 83 ? 12.215 6.199 -13.870 1.00 76.50 83 GLY A O 1
ATOM 660 N N . LEU A 1 84 ? 10.208 7.022 -13.211 1.00 75.44 84 LEU A N 1
ATOM 661 C CA . LEU A 1 84 ? 9.819 7.662 -14.467 1.00 75.44 84 LEU A CA 1
ATOM 662 C C . LEU A 1 84 ? 10.797 8.765 -14.894 1.00 75.44 84 LEU A C 1
ATOM 664 O O . LEU A 1 84 ? 11.146 8.864 -16.062 1.00 75.44 84 LEU A O 1
ATOM 668 N N . ILE A 1 85 ? 11.265 9.584 -13.952 1.00 78.00 85 ILE A N 1
ATOM 669 C CA . ILE A 1 85 ? 12.211 10.671 -14.250 1.00 78.00 85 ILE A CA 1
ATOM 670 C C . ILE A 1 85 ? 13.620 10.125 -14.530 1.00 78.00 85 ILE A C 1
ATOM 672 O O . ILE A 1 85 ? 14.357 10.700 -15.327 1.00 78.00 85 ILE A O 1
ATOM 676 N N . SER A 1 86 ? 14.012 9.028 -13.878 1.00 70.56 86 SER A N 1
ATOM 677 C CA . SER A 1 86 ? 15.379 8.502 -13.955 1.00 70.56 86 SER A CA 1
ATOM 678 C C . SER A 1 86 ? 15.689 7.730 -15.242 1.00 70.56 86 SER A C 1
ATOM 680 O O . SER A 1 86 ? 16.858 7.646 -15.606 1.00 70.56 86 SER A O 1
ATOM 682 N N . HIS A 1 87 ? 14.693 7.150 -15.916 1.00 61.50 87 HIS A N 1
ATOM 683 C CA . HIS A 1 87 ? 14.897 6.331 -17.116 1.00 61.50 87 HIS A CA 1
ATOM 684 C C . HIS A 1 87 ? 14.012 6.861 -18.240 1.00 61.50 87 HIS A C 1
ATOM 686 O O . HIS A 1 87 ? 12.830 6.576 -18.271 1.00 61.50 87 HIS A O 1
ATOM 692 N N . ASN A 1 88 ? 14.556 7.643 -19.171 1.00 56.12 88 ASN A N 1
ATOM 693 C CA . ASN A 1 88 ? 13.744 8.323 -20.192 1.00 56.12 88 ASN A CA 1
ATOM 694 C C . ASN A 1 88 ? 13.322 7.416 -21.371 1.00 56.12 88 ASN A C 1
ATOM 696 O O . ASN A 1 88 ? 12.678 7.893 -22.301 1.00 56.12 88 ASN A O 1
ATOM 700 N N . ASP A 1 89 ? 13.690 6.130 -21.346 1.00 60.88 89 ASP A N 1
ATOM 701 C CA . ASP A 1 89 ? 13.443 5.173 -22.430 1.00 60.88 89 ASP A CA 1
ATOM 702 C C . ASP A 1 89 ? 12.482 4.061 -21.975 1.00 60.88 89 ASP A C 1
ATOM 704 O O . ASP A 1 89 ? 12.850 2.920 -21.667 1.00 60.88 89 ASP A O 1
ATOM 708 N N . PHE A 1 90 ? 11.207 4.428 -21.838 1.00 60.44 90 PHE A N 1
ATOM 709 C CA . PHE A 1 90 ? 10.135 3.472 -21.586 1.00 60.44 90 PHE A CA 1
ATOM 710 C C . PHE A 1 90 ? 9.604 2.957 -22.919 1.00 60.44 90 PHE A C 1
ATOM 712 O O . PHE A 1 90 ? 8.793 3.606 -23.572 1.00 60.44 90 PHE A O 1
ATOM 719 N N . GLY A 1 91 ? 10.017 1.750 -23.310 1.00 62.69 91 GLY A N 1
ATOM 720 C CA . GLY A 1 91 ? 9.356 1.042 -24.404 1.00 62.69 91 GLY A CA 1
ATOM 721 C C . GLY A 1 91 ? 7.843 0.903 -24.156 1.00 62.69 91 GLY A C 1
ATOM 722 O O . GLY A 1 91 ? 7.394 0.836 -23.009 1.00 62.69 91 GLY A O 1
ATOM 723 N N . VAL A 1 92 ? 7.054 0.799 -25.232 1.00 67.44 92 VAL A N 1
ATOM 724 C CA . VAL A 1 92 ? 5.570 0.771 -25.231 1.00 67.44 92 VAL A CA 1
ATOM 725 C C . VAL A 1 92 ? 4.968 -0.217 -24.214 1.00 67.44 92 VAL A C 1
ATOM 727 O O . VAL A 1 92 ? 3.886 0.012 -23.673 1.00 67.44 92 VAL A O 1
ATOM 730 N N . TYR A 1 93 ? 5.658 -1.324 -23.926 1.00 66.38 93 TYR A N 1
ATOM 731 C CA . TYR A 1 93 ? 5.227 -2.297 -22.920 1.00 66.38 93 TYR A CA 1
ATOM 732 C C . TYR A 1 93 ? 5.296 -1.745 -21.488 1.00 66.38 93 TYR A C 1
ATOM 734 O O . TYR A 1 93 ? 4.351 -1.911 -20.714 1.00 66.38 93 TYR A O 1
ATOM 742 N N . LYS A 1 94 ? 6.376 -1.033 -21.142 1.00 69.88 94 LYS A N 1
ATOM 743 C CA . LYS A 1 94 ? 6.545 -0.441 -19.811 1.00 69.88 94 LYS A CA 1
ATOM 744 C C . LYS A 1 94 ? 5.506 0.643 -19.557 1.00 69.88 94 LYS A C 1
ATOM 746 O O . LYS A 1 94 ? 4.935 0.653 -18.476 1.00 69.88 94 LYS A O 1
ATOM 751 N N . GLU A 1 95 ? 5.185 1.477 -20.545 1.00 72.56 95 GLU A N 1
ATOM 752 C CA . GLU A 1 95 ? 4.164 2.528 -20.409 1.00 72.56 95 GLU A CA 1
ATOM 753 C C . GLU A 1 95 ? 2.779 1.962 -20.032 1.00 72.56 95 GLU A C 1
ATOM 755 O O . GLU A 1 95 ? 2.102 2.483 -19.144 1.00 72.56 95 GLU A O 1
ATOM 760 N N . ARG A 1 96 ? 2.372 0.834 -20.633 1.00 81.69 96 ARG A N 1
ATOM 761 C CA . ARG A 1 96 ? 1.087 0.176 -20.324 1.00 81.69 96 ARG A CA 1
ATOM 762 C C . ARG A 1 96 ? 1.043 -0.386 -18.905 1.00 81.69 96 ARG A C 1
ATOM 764 O O . ARG A 1 96 ? 0.040 -0.235 -18.208 1.00 81.69 96 ARG A O 1
ATOM 771 N N . VAL A 1 97 ? 2.132 -1.021 -18.475 1.00 78.88 97 VAL A N 1
ATOM 772 C CA . VAL A 1 97 ? 2.269 -1.553 -17.112 1.00 78.88 97 VAL A CA 1
ATOM 773 C C . VAL A 1 97 ? 2.290 -0.408 -16.095 1.00 78.88 97 VAL A C 1
ATOM 775 O O . VAL A 1 97 ? 1.622 -0.476 -15.064 1.00 78.88 97 VAL A O 1
ATOM 778 N N . LEU A 1 98 ? 2.990 0.679 -16.420 1.00 77.56 98 LEU A N 1
ATOM 779 C CA . LEU A 1 98 ? 3.084 1.897 -15.623 1.00 77.56 98 LEU A CA 1
ATOM 780 C C . LEU A 1 98 ? 1.692 2.514 -15.398 1.00 77.56 98 LEU A C 1
ATOM 782 O O . LEU A 1 98 ? 1.308 2.803 -14.263 1.00 77.56 98 LEU A O 1
ATOM 786 N N . PHE A 1 99 ? 0.892 2.617 -16.462 1.00 82.06 99 PHE A N 1
ATOM 787 C CA . PHE A 1 99 ? -0.492 3.077 -16.383 1.00 82.06 99 PHE A CA 1
ATOM 788 C C . PHE A 1 99 ? -1.356 2.175 -15.486 1.00 82.06 99 PHE A C 1
ATOM 790 O O . PHE A 1 99 ? -2.070 2.681 -14.618 1.00 82.06 99 PHE A O 1
ATOM 797 N N . MET A 1 100 ? -1.254 0.846 -15.621 1.00 84.19 100 MET A N 1
ATOM 798 C CA . MET A 1 100 ? -1.980 -0.086 -14.746 1.00 84.19 100 MET A CA 1
ATOM 799 C C . MET A 1 100 ? -1.606 0.078 -13.268 1.00 84.19 100 MET A C 1
ATOM 801 O O . MET A 1 100 ? -2.493 0.096 -12.410 1.00 84.19 100 MET A O 1
ATOM 805 N N . VAL A 1 101 ? -0.317 0.239 -12.953 1.00 85.06 101 VAL A N 1
ATOM 806 C CA . VAL A 1 101 ? 0.138 0.458 -11.571 1.00 85.06 101 VAL A CA 1
ATOM 807 C C . VAL A 1 101 ? -0.408 1.768 -11.017 1.00 85.06 101 VAL A C 1
ATOM 809 O O . VAL A 1 101 ? -0.942 1.770 -9.910 1.00 85.06 101 VAL A O 1
ATOM 812 N N . ALA A 1 102 ? -0.346 2.861 -11.782 1.00 86.69 102 ALA A N 1
ATOM 813 C CA . ALA A 1 102 ? -0.891 4.149 -11.356 1.00 86.69 102 ALA A CA 1
ATOM 814 C C . ALA A 1 102 ? -2.396 4.063 -11.060 1.00 86.69 102 ALA A C 1
ATOM 816 O O . ALA A 1 102 ? -2.845 4.505 -10.002 1.00 86.69 102 ALA A O 1
ATOM 817 N N . VAL A 1 103 ? -3.171 3.439 -11.952 1.00 91.44 103 VAL A N 1
ATOM 818 C CA . VAL A 1 103 ? -4.615 3.234 -11.758 1.00 91.44 103 VAL A CA 1
ATOM 819 C C . VAL A 1 103 ? -4.886 2.419 -10.494 1.00 91.44 103 VAL A C 1
ATOM 821 O O . VAL A 1 103 ? -5.739 2.789 -9.686 1.00 91.44 103 VAL A O 1
ATOM 824 N N . THR A 1 104 ? -4.132 1.342 -10.281 1.00 91.44 104 THR A N 1
ATOM 825 C CA . THR A 1 104 ? -4.320 0.479 -9.109 1.00 91.44 104 THR A CA 1
ATOM 826 C C . THR A 1 104 ? -3.920 1.191 -7.811 1.00 91.44 104 THR A C 1
ATOM 828 O O . THR A 1 104 ? -4.591 1.035 -6.791 1.00 91.44 104 THR A O 1
ATOM 831 N N . LEU A 1 105 ? -2.887 2.041 -7.847 1.00 90.38 105 LEU A N 1
ATOM 832 C CA . LEU A 1 105 ? -2.498 2.890 -6.718 1.00 90.38 105 LEU A CA 1
ATOM 833 C C . LEU A 1 105 ? -3.594 3.886 -6.347 1.00 90.38 105 LEU A C 1
ATOM 835 O O . LEU A 1 105 ? -3.893 4.019 -5.164 1.00 90.38 105 LEU A O 1
ATOM 839 N N . PHE A 1 106 ? -4.235 4.538 -7.320 1.00 92.00 106 PHE A N 1
ATOM 840 C CA . P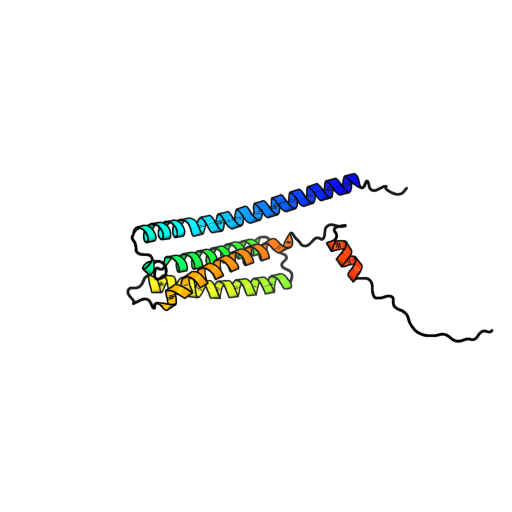HE A 1 106 ? -5.392 5.394 -7.042 1.00 92.00 106 PHE A CA 1
ATOM 841 C C . PHE A 1 106 ? -6.543 4.603 -6.416 1.00 92.00 106 PHE A C 1
ATOM 843 O O . PHE A 1 106 ? -7.128 5.049 -5.428 1.00 92.00 106 PHE A O 1
ATOM 850 N N . LEU A 1 107 ? -6.817 3.402 -6.933 1.00 94.44 107 LEU A N 1
ATOM 851 C CA . LEU A 1 107 ? -7.878 2.534 -6.426 1.00 94.44 107 LEU A CA 1
ATOM 852 C C . LEU A 1 107 ? -7.655 2.113 -4.969 1.00 94.44 107 LEU A C 1
ATOM 854 O O . LEU A 1 107 ? -8.629 1.967 -4.240 1.00 94.44 107 LEU A O 1
ATOM 858 N N . VAL A 1 108 ? -6.406 1.960 -4.521 1.00 94.12 108 VAL A N 1
ATOM 859 C CA . VAL A 1 108 ? -6.075 1.654 -3.116 1.00 94.12 108 VAL A CA 1
ATOM 860 C C . VAL A 1 108 ? -5.974 2.916 -2.255 1.00 94.12 108 VAL A C 1
ATOM 862 O O . VAL A 1 108 ? -6.449 2.931 -1.118 1.00 94.12 108 VAL A O 1
ATOM 865 N N . LEU A 1 109 ? -5.398 3.996 -2.784 1.00 94.06 109 LEU A N 1
ATOM 866 C CA . LEU A 1 109 ? -5.189 5.244 -2.051 1.00 94.06 109 LEU A CA 1
ATOM 867 C C . LEU A 1 109 ? -6.515 5.911 -1.672 1.00 94.06 109 LEU A C 1
ATOM 869 O O . LEU A 1 109 ? -6.685 6.332 -0.529 1.00 94.06 109 LEU A O 1
ATOM 873 N N . THR A 1 110 ? -7.465 5.996 -2.605 1.00 94.94 110 THR A N 1
ATOM 874 C CA . THR A 1 110 ? -8.763 6.643 -2.374 1.00 94.94 110 THR A CA 1
ATOM 875 C C . THR A 1 110 ? -9.529 6.040 -1.187 1.00 94.94 110 THR A C 1
ATOM 877 O O . THR A 1 110 ? -9.848 6.793 -0.263 1.00 94.94 110 THR A O 1
ATOM 880 N N . PRO A 1 111 ? -9.804 4.722 -1.123 1.00 93.50 111 PRO A N 1
ATOM 881 C CA . PRO A 1 111 ? -10.480 4.130 0.027 1.00 93.50 111 PRO A CA 1
ATOM 882 C C . PRO A 1 111 ? -9.645 4.225 1.310 1.00 93.50 111 PRO A C 1
ATOM 884 O O . PRO A 1 111 ? -10.221 4.464 2.369 1.00 93.50 111 PRO A O 1
ATOM 887 N N . ALA A 1 112 ? -8.312 4.129 1.237 1.00 93.00 112 ALA A N 1
ATOM 888 C CA . ALA A 1 112 ? -7.448 4.283 2.410 1.00 93.00 112 ALA A CA 1
ATOM 889 C C . ALA A 1 112 ? -7.526 5.697 3.022 1.00 93.00 112 ALA A C 1
ATOM 891 O O . ALA A 1 112 ? -7.596 5.862 4.245 1.00 93.00 112 ALA A O 1
ATOM 892 N N . VAL A 1 113 ? -7.569 6.739 2.191 1.00 93.12 113 VAL A N 1
ATOM 893 C CA . VAL A 1 113 ? -7.733 8.124 2.658 1.00 93.12 113 VAL A CA 1
ATOM 894 C C . VAL A 1 113 ? -9.146 8.355 3.19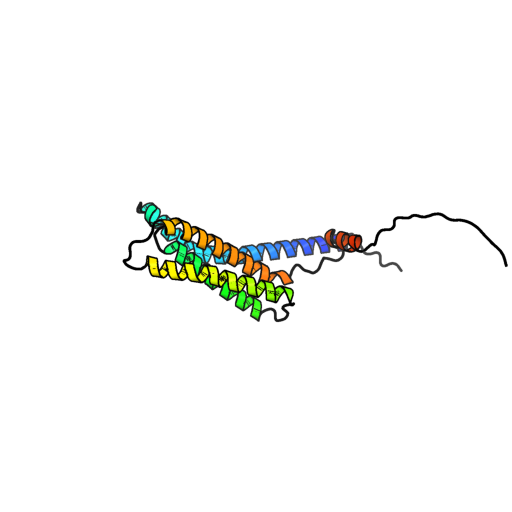5 1.00 93.12 113 VAL A C 1
ATOM 896 O O . VAL A 1 113 ? -9.301 8.894 4.292 1.00 93.12 113 VAL A O 1
ATOM 899 N N . ILE A 1 114 ? -10.179 7.905 2.472 1.00 92.75 114 ILE A N 1
ATOM 900 C CA . ILE A 1 114 ? -11.582 8.062 2.890 1.00 92.75 114 ILE A CA 1
ATOM 901 C C . ILE A 1 114 ? -11.822 7.403 4.249 1.00 92.75 114 ILE A C 1
ATOM 903 O O . ILE A 1 114 ? -12.403 8.034 5.134 1.00 92.75 114 ILE A O 1
ATOM 907 N N . LEU A 1 115 ? -11.355 6.167 4.441 1.00 91.06 115 LEU A N 1
ATOM 908 C CA . LEU A 1 115 ? -11.496 5.465 5.714 1.00 91.06 115 LEU A CA 1
ATOM 909 C C . LEU A 1 115 ? -10.748 6.185 6.837 1.00 91.06 115 LEU A C 1
ATOM 911 O O . LEU A 1 115 ? -11.322 6.377 7.901 1.00 91.06 115 LEU A O 1
ATOM 915 N N . THR A 1 116 ? -9.532 6.681 6.601 1.00 90.06 116 THR A N 1
ATOM 916 C CA . THR A 1 116 ? -8.787 7.457 7.611 1.00 90.06 116 THR A CA 1
ATOM 917 C C . THR A 1 116 ? -9.575 8.680 8.097 1.00 90.06 116 THR A C 1
ATOM 919 O O . THR A 1 116 ? -9.625 8.959 9.301 1.00 90.06 116 THR A O 1
ATOM 922 N N . ILE A 1 117 ? -10.215 9.404 7.171 1.00 90.19 117 ILE A N 1
ATOM 923 C CA . ILE A 1 117 ? -11.039 10.579 7.484 1.00 90.19 117 ILE A CA 1
ATOM 924 C C . ILE A 1 117 ? -12.310 10.154 8.224 1.00 90.19 117 ILE A C 1
ATOM 926 O O . ILE A 1 117 ? -12.619 10.708 9.277 1.00 90.19 117 ILE A O 1
ATOM 930 N N . LYS A 1 118 ? -13.033 9.152 7.712 1.00 89.19 118 LYS A N 1
ATOM 931 C CA . LYS A 1 118 ? -14.299 8.689 8.299 1.00 89.19 118 LYS A CA 1
ATOM 932 C C . LYS A 1 118 ? -14.128 8.101 9.696 1.00 89.19 118 LYS A C 1
ATOM 934 O O . LYS A 1 118 ? -14.928 8.404 10.572 1.00 89.19 118 LYS A O 1
ATOM 939 N N . LEU A 1 119 ? -13.051 7.359 9.930 1.00 87.81 119 LEU A N 1
ATOM 940 C CA . LEU A 1 119 ? -12.689 6.805 11.238 1.00 87.81 119 LEU A CA 1
ATOM 941 C C . LEU A 1 119 ? -12.167 7.858 12.225 1.00 87.81 119 LEU A C 1
ATOM 943 O O . LEU A 1 119 ? -12.037 7.581 13.413 1.00 87.81 119 LEU A O 1
ATOM 947 N N . SER A 1 120 ? -11.845 9.064 11.748 1.00 85.25 120 SER A N 1
ATOM 948 C CA . SER A 1 120 ? -11.518 10.203 12.613 1.00 85.25 120 SER A CA 1
ATOM 949 C C . SER A 1 120 ? -12.753 11.008 13.032 1.00 85.25 120 SER A C 1
ATOM 951 O O . SER A 1 120 ? -12.629 11.896 13.874 1.00 85.25 120 SER A O 1
ATOM 953 N N . GLY A 1 121 ? -13.917 10.746 12.430 1.00 81.88 121 GLY A N 1
ATOM 954 C CA . GLY A 1 121 ? -15.171 11.424 12.744 1.00 81.88 121 GLY A CA 1
ATOM 955 C C . GLY A 1 121 ? -15.907 10.806 13.941 1.00 81.88 121 GLY A C 1
ATOM 956 O O . GLY A 1 121 ? -15.573 9.709 14.377 1.00 81.88 121 GLY A O 1
ATOM 957 N N . PRO A 1 122 ? -16.942 11.487 14.463 1.00 74.38 122 PRO A N 1
ATOM 958 C CA . PRO A 1 122 ? -17.754 10.991 15.577 1.00 74.38 122 PRO A CA 1
ATOM 959 C C . PRO A 1 122 ? -18.807 9.948 15.156 1.00 74.38 122 PRO A C 1
ATOM 961 O O . PRO A 1 122 ? -19.578 9.487 15.995 1.00 74.38 122 PRO A O 1
ATOM 964 N N . GLU A 1 123 ? -18.899 9.613 13.864 1.00 78.00 123 GLU A N 1
ATOM 965 C CA . GLU A 1 123 ? -19.883 8.656 13.355 1.00 78.00 123 GLU A CA 1
ATOM 966 C C . GLU A 1 123 ? -19.575 7.228 13.843 1.00 78.00 123 GLU A C 1
ATOM 968 O O . GLU A 1 123 ? -18.409 6.830 13.901 1.00 78.00 123 GLU A O 1
ATOM 973 N N . PRO A 1 124 ? -20.606 6.426 14.168 1.00 74.88 124 PRO A N 1
ATOM 974 C CA . PRO A 1 124 ? -20.408 5.037 14.551 1.00 74.88 124 PRO A CA 1
ATOM 975 C C . PRO A 1 124 ? -19.794 4.252 13.389 1.00 74.88 124 PRO A C 1
ATOM 977 O O . PRO A 1 124 ? -20.304 4.272 12.269 1.00 74.88 124 PRO A O 1
ATOM 980 N N . VAL A 1 125 ? -18.697 3.551 13.671 1.00 77.00 125 VAL A N 1
ATOM 981 C CA . VAL A 1 125 ? -17.904 2.819 12.680 1.00 77.00 125 VAL A CA 1
ATOM 982 C C . VAL A 1 125 ? -18.534 1.448 12.400 1.00 77.00 125 VAL A C 1
ATOM 984 O O . VAL A 1 125 ? -18.652 0.635 13.320 1.00 77.00 125 VAL A O 1
ATOM 987 N N . PRO A 1 126 ? -18.909 1.137 11.144 1.00 83.19 126 PRO A N 1
ATOM 988 C CA . PRO A 1 126 ? -19.354 -0.201 10.768 1.00 83.19 126 PRO A CA 1
ATOM 989 C C . PRO A 1 126 ? -18.290 -1.275 11.034 1.00 83.19 126 PRO A C 1
ATOM 991 O O . PRO A 1 126 ? -17.149 -1.148 10.590 1.00 83.19 126 PRO A O 1
ATOM 994 N N . GLY A 1 127 ? -18.684 -2.392 11.654 1.00 80.44 127 GLY A N 1
ATOM 995 C CA . GLY A 1 127 ? -17.772 -3.504 11.967 1.00 80.44 127 GLY A CA 1
ATOM 996 C C . GLY A 1 127 ? -17.091 -4.140 10.746 1.00 80.44 127 GLY A C 1
ATOM 997 O O . GLY A 1 127 ? -15.999 -4.680 10.865 1.00 80.44 127 GLY A O 1
ATOM 998 N N . VAL A 1 128 ? -17.672 -4.011 9.547 1.00 84.69 128 VAL A N 1
ATOM 999 C CA . VAL A 1 128 ? -17.072 -4.491 8.284 1.00 84.69 128 VAL A CA 1
ATOM 1000 C C . VAL A 1 128 ? -15.713 -3.829 8.004 1.00 84.69 128 VAL A C 1
ATOM 1002 O O . VAL A 1 128 ? -14.831 -4.445 7.404 1.00 84.69 128 VAL A O 1
ATOM 1005 N N . ILE A 1 129 ? -15.504 -2.595 8.476 1.00 86.69 129 ILE A N 1
ATOM 1006 C CA . ILE A 1 129 ? -14.261 -1.843 8.254 1.00 86.69 129 ILE A CA 1
ATOM 1007 C C . ILE A 1 129 ? -13.057 -2.530 8.918 1.00 86.69 129 ILE A C 1
ATOM 1009 O O . ILE A 1 129 ? -11.946 -2.432 8.393 1.00 86.69 129 ILE A O 1
ATOM 1013 N N . ALA A 1 130 ? -13.284 -3.309 9.983 1.00 84.50 130 ALA A N 1
ATOM 1014 C CA . ALA A 1 130 ? -12.255 -4.117 10.635 1.00 84.50 130 ALA A CA 1
ATOM 1015 C C . ALA A 1 130 ? -11.572 -5.116 9.683 1.00 84.50 130 ALA A C 1
ATOM 1017 O O . ALA A 1 130 ? -10.415 -5.471 9.893 1.00 84.50 130 ALA A O 1
ATOM 1018 N N . TYR A 1 131 ? -12.257 -5.536 8.614 1.00 88.06 131 TYR A N 1
ATOM 1019 C CA . TYR A 1 131 ? -11.709 -6.436 7.595 1.00 88.06 131 TYR A CA 1
ATOM 1020 C C . TYR A 1 131 ? -11.132 -5.686 6.391 1.00 88.06 131 TYR A C 1
ATOM 1022 O O . TYR A 1 131 ? -10.124 -6.103 5.821 1.00 88.06 131 TYR A O 1
ATOM 1030 N N . ILE A 1 132 ? -11.742 -4.559 6.012 1.00 90.12 132 ILE A N 1
ATOM 1031 C CA . ILE A 1 132 ? -11.306 -3.768 4.853 1.00 90.12 132 ILE A CA 1
ATOM 1032 C C . ILE A 1 132 ? -9.948 -3.110 5.122 1.00 90.12 132 ILE A C 1
ATOM 1034 O O . ILE A 1 132 ? -9.107 -3.055 4.228 1.00 90.12 132 ILE A O 1
ATOM 1038 N N . GLN A 1 133 ? -9.701 -2.639 6.347 1.00 90.00 133 GLN A N 1
ATOM 1039 C CA . GLN A 1 133 ? -8.458 -1.944 6.682 1.00 90.00 133 GLN A CA 1
ATOM 1040 C C . GLN A 1 133 ? -7.191 -2.810 6.545 1.00 90.00 133 GLN A C 1
ATOM 1042 O O . GLN A 1 133 ? -6.280 -2.394 5.825 1.00 90.00 133 GLN A O 1
ATOM 1047 N N . PRO A 1 134 ? -7.103 -4.012 7.154 1.00 89.00 134 PRO A N 1
ATOM 1048 C CA . PRO A 1 134 ? -5.971 -4.911 6.924 1.00 89.00 134 PRO A CA 1
ATOM 1049 C C . PRO A 1 134 ? -5.807 -5.294 5.455 1.00 89.00 134 PRO A C 1
ATOM 1051 O O . PRO A 1 134 ? -4.684 -5.347 4.956 1.00 89.00 134 PRO A O 1
ATOM 1054 N N . LEU A 1 135 ? -6.916 -5.517 4.745 1.00 91.50 135 LEU A N 1
ATOM 1055 C CA . LEU A 1 135 ? -6.885 -5.859 3.326 1.00 91.50 135 LEU A CA 1
ATOM 1056 C C . LEU A 1 135 ? -6.263 -4.732 2.488 1.00 91.50 135 LEU A C 1
ATOM 1058 O O . LEU A 1 135 ? -5.404 -4.997 1.648 1.00 91.50 135 LEU A O 1
ATOM 1062 N N . LEU A 1 136 ? -6.647 -3.479 2.749 1.00 91.50 136 LEU A N 1
ATOM 1063 C CA . LEU A 1 136 ? -6.069 -2.309 2.085 1.00 91.50 136 LEU A CA 1
ATOM 1064 C C . LEU A 1 136 ? -4.580 -2.145 2.393 1.00 91.50 136 LEU A C 1
ATOM 1066 O O . LEU A 1 136 ? -3.813 -1.794 1.498 1.00 91.50 136 LEU A O 1
ATOM 1070 N N . LEU A 1 137 ? -4.157 -2.417 3.630 1.00 91.88 137 LEU A N 1
ATOM 1071 C CA . LEU A 1 137 ? -2.745 -2.366 4.008 1.00 91.88 137 LEU A CA 1
ATOM 1072 C C . LEU A 1 137 ? -1.919 -3.390 3.224 1.00 91.88 137 LEU A C 1
ATOM 1074 O O . LEU A 1 137 ? -0.905 -3.024 2.629 1.00 91.88 137 LEU A O 1
ATOM 1078 N N . VAL A 1 138 ? -2.369 -4.646 3.177 1.00 91.19 138 VAL A N 1
ATOM 1079 C CA . VAL A 1 138 ? -1.695 -5.704 2.408 1.00 91.19 138 VAL A CA 1
ATOM 1080 C C . VAL A 1 138 ? -1.646 -5.335 0.926 1.00 91.19 138 VAL A C 1
ATOM 1082 O O . VAL A 1 138 ? -0.571 -5.371 0.332 1.00 91.19 138 VAL A O 1
ATOM 1085 N N . ALA A 1 139 ? -2.771 -4.898 0.350 1.00 91.12 139 ALA A N 1
ATOM 1086 C CA . ALA A 1 139 ? -2.829 -4.465 -1.044 1.00 91.12 139 ALA A CA 1
ATOM 1087 C C . ALA A 1 139 ? -1.836 -3.328 -1.338 1.00 91.12 139 ALA A C 1
ATOM 1089 O O . ALA A 1 139 ? -1.129 -3.369 -2.344 1.00 91.12 139 ALA A O 1
ATOM 1090 N N . SER A 1 140 ? -1.729 -2.345 -0.440 1.00 91.44 140 SER A N 1
ATOM 1091 C CA . SER A 1 140 ? -0.811 -1.214 -0.590 1.00 91.44 140 SER A CA 1
ATOM 1092 C C . SER A 1 140 ? 0.662 -1.638 -0.531 1.00 91.44 140 SER A C 1
ATOM 1094 O O . SER A 1 140 ? 1.458 -1.216 -1.368 1.00 91.44 140 SER A O 1
ATOM 1096 N N . ILE A 1 141 ? 1.029 -2.541 0.386 1.00 88.75 141 ILE A N 1
ATOM 1097 C CA . ILE A 1 141 ? 2.391 -3.098 0.465 1.00 88.75 141 ILE A CA 1
ATOM 1098 C C . ILE A 1 141 ? 2.724 -3.905 -0.799 1.00 88.75 141 ILE A C 1
ATOM 1100 O O . ILE A 1 141 ? 3.816 -3.769 -1.355 1.00 88.75 141 ILE A O 1
ATOM 1104 N N . THR A 1 142 ? 1.791 -4.722 -1.291 1.00 89.25 142 THR A N 1
ATOM 1105 C CA . THR A 1 142 ? 1.982 -5.488 -2.530 1.00 89.25 142 THR A CA 1
ATOM 1106 C C . THR A 1 142 ? 2.180 -4.566 -3.733 1.00 89.25 142 THR A C 1
ATOM 1108 O O . THR A 1 142 ? 3.094 -4.792 -4.529 1.00 89.25 142 THR A O 1
ATOM 1111 N N . LEU A 1 143 ? 1.387 -3.497 -3.845 1.00 88.50 143 LEU A N 1
ATOM 1112 C CA . LEU A 1 143 ? 1.551 -2.491 -4.897 1.00 88.50 143 LEU A CA 1
ATOM 1113 C C . LEU A 1 143 ? 2.867 -1.731 -4.783 1.00 88.50 143 LEU A C 1
ATOM 1115 O O . LEU A 1 143 ? 3.503 -1.478 -5.807 1.00 88.50 143 LEU A O 1
ATOM 1119 N N . PHE A 1 144 ? 3.304 -1.413 -3.564 1.00 88.12 144 PHE A N 1
ATOM 1120 C CA . PHE A 1 144 ? 4.608 -0.805 -3.327 1.00 88.12 144 PHE A CA 1
ATOM 1121 C C . PHE A 1 144 ? 5.724 -1.692 -3.872 1.00 88.12 144 PHE A C 1
ATOM 1123 O O . PHE A 1 144 ? 6.505 -1.249 -4.711 1.00 88.12 144 PHE A O 1
ATOM 1130 N N . ILE A 1 145 ? 5.750 -2.971 -3.494 1.00 86.75 145 ILE A N 1
ATOM 1131 C CA . ILE A 1 145 ? 6.757 -3.919 -3.989 1.00 86.75 145 ILE A CA 1
ATOM 1132 C C . ILE A 1 145 ? 6.677 -4.055 -5.518 1.00 86.75 145 ILE A C 1
ATOM 1134 O O . ILE A 1 145 ? 7.707 -4.013 -6.190 1.00 86.75 145 ILE A O 1
ATOM 1138 N N . SER A 1 146 ? 5.470 -4.172 -6.083 1.00 84.88 146 SER A N 1
ATOM 1139 C CA . SER A 1 146 ? 5.264 -4.261 -7.536 1.00 84.88 146 SER A CA 1
ATOM 1140 C C . SER A 1 146 ? 5.810 -3.036 -8.271 1.00 84.88 146 SER A C 1
ATOM 1142 O O . SER A 1 146 ? 6.468 -3.171 -9.298 1.00 84.88 146 SER A O 1
ATOM 1144 N N . THR A 1 147 ? 5.574 -1.844 -7.727 1.00 84.38 147 THR A N 1
ATOM 1145 C CA . THR A 1 147 ? 6.064 -0.575 -8.273 1.00 84.38 147 THR A CA 1
ATOM 1146 C C . THR A 1 147 ? 7.588 -0.572 -8.357 1.00 84.38 147 THR A C 1
ATOM 1148 O O . THR A 1 147 ? 8.147 -0.276 -9.411 1.00 84.38 147 THR A O 1
ATOM 1151 N N . ILE A 1 148 ? 8.265 -0.973 -7.276 1.00 82.44 148 ILE A N 1
ATOM 1152 C CA . ILE A 1 148 ? 9.731 -1.049 -7.232 1.00 82.44 148 ILE A CA 1
ATOM 1153 C C . ILE A 1 148 ? 10.276 -2.042 -8.253 1.00 82.44 148 ILE A C 1
ATOM 1155 O O . ILE A 1 148 ? 11.234 -1.716 -8.952 1.00 82.44 148 ILE A O 1
ATOM 1159 N N . LYS A 1 149 ? 9.645 -3.215 -8.383 1.00 79.31 149 LYS A N 1
ATOM 1160 C CA . LYS A 1 149 ? 10.028 -4.214 -9.388 1.00 79.31 149 LYS A CA 1
ATOM 1161 C C . LYS A 1 149 ? 9.931 -3.661 -10.808 1.00 79.31 149 LYS A C 1
ATOM 1163 O O . LYS A 1 149 ? 10.861 -3.810 -11.583 1.00 79.31 149 LYS A O 1
ATOM 1168 N N . ILE A 1 150 ? 8.838 -2.978 -11.141 1.00 79.94 150 ILE A N 1
ATOM 1169 C CA . ILE A 1 150 ? 8.589 -2.477 -12.502 1.00 79.94 150 ILE A CA 1
ATOM 1170 C C . ILE A 1 150 ? 9.567 -1.363 -12.890 1.00 79.94 150 ILE A C 1
ATOM 1172 O O . ILE A 1 150 ? 10.057 -1.343 -14.016 1.00 79.94 150 ILE A O 1
ATOM 1176 N N . ILE A 1 151 ? 9.882 -0.460 -11.959 1.00 77.12 151 ILE A N 1
ATOM 1177 C CA . ILE A 1 151 ? 10.853 0.620 -12.189 1.00 77.12 151 ILE A CA 1
ATOM 1178 C C . ILE A 1 151 ? 12.258 0.064 -12.447 1.00 77.12 151 ILE A C 1
ATOM 1180 O O . ILE A 1 151 ? 13.005 0.636 -13.234 1.00 77.12 151 ILE A O 1
ATOM 1184 N N . LYS A 1 152 ? 12.615 -1.032 -11.768 1.00 71.00 152 LYS A N 1
ATOM 1185 C CA . LYS A 1 152 ? 13.969 -1.607 -11.755 1.00 71.00 152 LYS A CA 1
ATOM 1186 C C . LYS A 1 152 ? 14.157 -2.822 -12.669 1.00 71.00 152 LYS A C 1
ATOM 1188 O O . LYS A 1 152 ? 15.281 -3.258 -12.860 1.00 71.00 152 LYS A O 1
ATOM 1193 N N . ALA A 1 153 ? 13.099 -3.277 -13.339 1.00 66.88 153 ALA A N 1
ATOM 1194 C CA . ALA A 1 153 ? 13.157 -4.309 -14.373 1.00 66.88 153 ALA A CA 1
ATOM 1195 C C . ALA A 1 153 ? 14.050 -4.029 -15.617 1.00 66.88 153 ALA A C 1
ATOM 1197 O O . ALA A 1 153 ? 14.227 -4.964 -16.390 1.00 66.88 153 ALA A O 1
ATOM 1198 N N . PRO A 1 154 ? 14.608 -2.825 -15.910 1.00 55.81 154 PRO A N 1
ATOM 1199 C CA . PRO A 1 154 ? 15.592 -2.695 -16.988 1.00 55.81 154 PRO A CA 1
ATOM 1200 C C . PRO A 1 154 ? 16.955 -3.358 -16.710 1.00 55.81 154 PRO A C 1
ATOM 1202 O O . PRO A 1 154 ? 17.706 -3.509 -17.663 1.00 55.81 154 PRO A O 1
ATOM 1205 N N . GLU A 1 155 ? 17.293 -3.725 -15.467 1.00 53.84 155 GLU A N 1
ATOM 1206 C CA . GLU A 1 155 ? 18.617 -4.295 -15.134 1.00 53.84 155 GLU A CA 1
ATOM 1207 C C . GLU A 1 155 ? 18.740 -5.810 -15.415 1.00 53.84 155 GLU A C 1
ATOM 1209 O O . GLU A 1 155 ? 19.852 -6.310 -15.509 1.00 53.84 155 GLU A O 1
ATOM 1214 N N . GLU A 1 156 ? 17.635 -6.542 -15.609 1.00 53.84 156 GLU A N 1
ATOM 1215 C CA . GLU A 1 156 ? 17.628 -8.020 -15.724 1.00 53.84 156 GLU A CA 1
ATOM 1216 C C . GLU A 1 156 ? 17.491 -8.548 -17.173 1.00 53.84 156 GLU A C 1
ATOM 1218 O O . GLU A 1 156 ? 17.276 -9.737 -17.381 1.00 53.84 156 GLU A O 1
ATOM 1223 N N . ALA A 1 157 ? 17.579 -7.689 -18.196 1.00 47.94 157 ALA A N 1
ATOM 1224 C CA . ALA A 1 157 ? 17.263 -8.058 -19.585 1.00 47.94 157 ALA A CA 1
ATOM 1225 C C . ALA A 1 157 ? 18.461 -8.063 -20.551 1.00 47.94 157 ALA A C 1
ATOM 1227 O O . ALA A 1 157 ? 18.275 -7.816 -21.741 1.00 47.94 157 ALA A O 1
ATOM 1228 N N . GLU A 1 158 ? 19.669 -8.374 -20.079 1.00 45.94 158 GLU A N 1
ATOM 1229 C CA . GLU A 1 158 ? 20.701 -8.912 -20.972 1.00 45.94 158 GLU A CA 1
ATOM 1230 C C . GLU A 1 158 ? 21.022 -10.348 -20.545 1.00 45.94 158 GLU A C 1
ATOM 1232 O O . GLU A 1 158 ? 21.647 -10.537 -19.499 1.00 45.94 158 GLU A O 1
ATOM 1237 N N . PRO A 1 159 ? 20.579 -11.375 -21.301 1.00 39.69 159 PRO A N 1
ATOM 1238 C CA . PRO A 1 159 ? 21.029 -12.734 -21.045 1.00 39.69 159 PRO A CA 1
ATOM 1239 C C . PRO A 1 159 ? 22.553 -12.750 -21.162 1.00 39.69 159 PRO A C 1
ATOM 1241 O O . PRO A 1 159 ? 23.116 -12.334 -22.176 1.00 39.69 159 PRO A O 1
ATOM 1244 N N . ILE A 1 160 ? 23.224 -13.193 -20.097 1.00 50.03 160 ILE A N 1
ATOM 1245 C CA . ILE A 1 160 ? 24.679 -13.332 -20.079 1.00 50.03 160 ILE A CA 1
ATOM 1246 C C . ILE A 1 160 ? 25.055 -14.258 -21.247 1.00 50.03 160 ILE A C 1
ATOM 1248 O O . ILE A 1 160 ? 24.569 -15.390 -21.279 1.00 50.03 160 ILE A O 1
ATOM 1252 N N . PRO A 1 161 ? 25.908 -13.831 -22.200 1.00 37.97 161 PRO A N 1
ATOM 1253 C CA . PRO A 1 161 ? 26.337 -14.692 -23.296 1.00 37.97 161 PRO A CA 1
ATOM 1254 C C . PRO A 1 161 ? 26.972 -15.974 -22.734 1.00 37.97 161 PRO A C 1
ATOM 1256 O O . PRO A 1 161 ? 28.074 -15.928 -22.178 1.00 37.97 161 PRO A O 1
ATOM 1259 N N . GLY A 1 162 ? 26.263 -17.103 -22.852 1.00 46.62 162 GLY A N 1
ATOM 1260 C CA . GLY A 1 162 ? 26.666 -18.410 -22.316 1.00 46.62 162 GLY A CA 1
ATOM 1261 C C . GLY A 1 162 ? 25.996 -18.865 -21.008 1.00 46.62 162 GLY A C 1
ATOM 1262 O O . GLY A 1 162 ? 26.512 -19.790 -20.383 1.00 46.62 162 GLY A O 1
ATOM 1263 N N . SER A 1 163 ? 24.894 -18.250 -20.553 1.00 39.25 163 SER A N 1
ATOM 1264 C CA . SER A 1 163 ? 24.035 -18.844 -19.512 1.00 39.25 163 SER A CA 1
ATOM 1265 C C . SER A 1 163 ? 23.109 -19.922 -20.097 1.00 39.25 163 SER A C 1
ATOM 1267 O O . SER A 1 163 ? 22.777 -19.892 -21.278 1.00 39.25 163 SER A O 1
ATOM 1269 N N . ILE A 1 164 ? 22.656 -20.865 -19.262 1.00 46.25 164 ILE A N 1
ATOM 1270 C CA . ILE A 1 164 ? 21.731 -21.947 -19.664 1.00 46.25 164 ILE A CA 1
ATOM 1271 C C . ILE A 1 164 ? 20.436 -21.366 -20.276 1.00 46.25 164 ILE A C 1
ATOM 1273 O O . ILE A 1 164 ? 19.910 -21.899 -21.243 1.00 46.25 164 ILE A O 1
ATOM 1277 N N . GLU A 1 165 ? 19.989 -20.203 -19.791 1.00 43.19 165 GLU A N 1
ATOM 1278 C CA . GLU A 1 165 ? 18.833 -19.466 -20.327 1.00 43.19 165 GLU A CA 1
ATOM 1279 C C . GLU A 1 165 ? 19.088 -18.855 -21.723 1.00 43.19 165 GLU A C 1
ATOM 1281 O O . GLU A 1 165 ? 18.145 -18.669 -22.491 1.00 43.19 165 GLU A O 1
ATOM 1286 N N . ALA A 1 166 ? 20.348 -18.565 -22.079 1.00 47.03 166 ALA A N 1
ATOM 1287 C CA . ALA A 1 166 ? 20.741 -18.134 -23.423 1.00 47.03 166 ALA A CA 1
ATOM 1288 C C . ALA A 1 166 ? 20.832 -19.320 -24.401 1.00 47.03 166 ALA A C 1
ATOM 1290 O O . ALA A 1 166 ? 20.455 -19.179 -25.562 1.00 47.03 166 ALA A O 1
ATOM 1291 N N . GLU A 1 167 ? 21.264 -20.496 -23.930 1.00 43.84 167 GLU A N 1
ATOM 1292 C CA . GLU A 1 167 ? 21.259 -21.725 -24.735 1.00 43.84 167 GLU A CA 1
ATOM 1293 C C . GLU A 1 167 ? 19.829 -22.210 -25.021 1.00 43.84 167 GLU A C 1
ATOM 1295 O O . GLU A 1 167 ? 19.541 -22.615 -26.146 1.00 43.84 167 GLU A O 1
ATOM 1300 N N . ASP A 1 168 ? 18.907 -22.095 -24.059 1.00 42.19 168 ASP A N 1
ATOM 1301 C CA . ASP A 1 168 ? 17.492 -22.434 -24.261 1.00 42.19 168 ASP A CA 1
ATOM 1302 C C . ASP A 1 168 ? 16.806 -21.480 -25.264 1.00 42.19 168 ASP A C 1
ATOM 1304 O O . ASP A 1 168 ? 16.033 -21.923 -26.117 1.00 42.19 168 ASP A O 1
ATOM 1308 N N . ALA A 1 169 ? 17.148 -20.185 -25.238 1.00 45.25 169 ALA A N 1
ATOM 1309 C CA . ALA A 1 169 ? 16.644 -19.195 -26.196 1.00 45.25 169 ALA A CA 1
ATOM 1310 C C . ALA A 1 169 ? 17.225 -19.365 -27.616 1.00 45.25 169 ALA A C 1
ATOM 1312 O O . ALA A 1 169 ? 16.531 -19.106 -28.604 1.00 45.25 169 ALA A O 1
ATOM 1313 N N . GLU A 1 170 ? 18.473 -19.827 -27.747 1.00 46.03 170 GLU A N 1
ATOM 1314 C CA . GLU A 1 170 ? 19.064 -20.177 -29.046 1.00 46.03 170 GLU A CA 1
ATOM 1315 C C . GLU A 1 170 ? 18.497 -21.498 -29.594 1.00 46.03 170 GLU A C 1
ATOM 1317 O O . GLU A 1 170 ? 18.251 -21.613 -30.800 1.00 46.03 170 GLU A O 1
ATOM 1322 N N . ASN A 1 171 ? 18.201 -22.470 -28.726 1.00 41.47 171 ASN A N 1
ATOM 1323 C CA . ASN A 1 171 ? 17.698 -23.788 -29.118 1.00 41.47 171 ASN A CA 1
ATOM 1324 C C . ASN A 1 171 ? 16.212 -23.772 -29.541 1.00 41.47 171 ASN A C 1
ATOM 1326 O O . ASN A 1 171 ? 15.813 -24.554 -30.406 1.00 41.47 171 ASN A O 1
ATOM 1330 N N . GLU A 1 172 ? 15.400 -22.836 -29.030 1.00 41.91 172 GLU A N 1
ATOM 1331 C CA . GLU A 1 172 ? 14.023 -22.613 -29.516 1.00 41.91 172 GLU A CA 1
ATOM 1332 C C . GLU A 1 172 ? 13.953 -21.928 -30.899 1.00 41.91 172 GLU A C 1
ATOM 1334 O O . GLU A 1 172 ? 12.894 -21.913 -31.530 1.00 41.91 172 GLU A O 1
ATOM 1339 N N . SER A 1 173 ? 15.070 -21.404 -31.422 1.00 40.00 173 SER A N 1
ATOM 1340 C CA . SER A 1 173 ? 15.118 -20.735 -32.734 1.00 40.00 173 SER A CA 1
ATOM 1341 C C . SER A 1 173 ? 15.425 -21.662 -33.924 1.00 40.00 173 SER A C 1
ATOM 1343 O O . SER A 1 173 ? 15.447 -21.207 -35.070 1.00 40.00 173 SER A O 1
ATOM 1345 N N . SER A 1 174 ? 15.608 -22.968 -33.694 1.00 37.44 174 SER A N 1
ATOM 1346 C CA . SER A 1 174 ? 15.827 -23.954 -34.762 1.00 37.44 174 SER A CA 1
ATOM 1347 C C . SER A 1 174 ? 14.502 -24.575 -35.236 1.00 37.44 174 SER A C 1
ATOM 1349 O O . SER A 1 174 ? 13.871 -25.335 -34.493 1.00 37.44 174 SER A O 1
ATOM 1351 N N . PRO A 1 175 ? 14.035 -24.310 -36.474 1.00 36.12 175 PRO A N 1
ATOM 1352 C CA . PRO A 1 175 ? 12.828 -24.932 -36.986 1.00 36.12 175 PRO A CA 1
ATOM 1353 C C . PRO A 1 175 ? 13.126 -26.388 -37.360 1.00 36.12 175 PRO A C 1
ATOM 1355 O O . PRO A 1 175 ? 13.811 -26.673 -38.338 1.00 36.12 175 PRO A O 1
ATOM 1358 N N . PHE A 1 176 ? 12.584 -27.302 -36.559 1.00 34.09 176 PHE A N 1
ATOM 1359 C CA . PHE A 1 176 ? 12.042 -28.603 -36.956 1.00 34.09 176 PHE A CA 1
ATOM 1360 C C . PHE A 1 176 ? 12.619 -29.208 -38.256 1.00 34.09 176 PHE A C 1
ATOM 1362 O O . PHE A 1 176 ? 12.073 -29.045 -39.348 1.00 34.09 176 PHE A O 1
ATOM 1369 N N . SER A 1 177 ? 13.686 -29.999 -38.120 1.00 43.19 177 SER A N 1
ATOM 1370 C CA . SER A 1 177 ? 13.979 -31.073 -39.072 1.00 43.19 177 SER A CA 1
ATOM 1371 C C . SER A 1 177 ? 13.127 -32.294 -38.718 1.00 43.19 177 SER A C 1
ATOM 1373 O O . SER A 1 177 ? 13.429 -32.976 -37.744 1.00 43.19 177 SER A O 1
ATOM 1375 N N . ALA A 1 178 ? 12.089 -32.588 -39.509 1.00 33.34 178 ALA A N 1
ATOM 1376 C CA . ALA A 1 178 ? 11.547 -33.945 -39.657 1.00 33.34 178 ALA A CA 1
ATOM 1377 C C . ALA A 1 178 ? 10.781 -34.105 -40.988 1.00 33.34 178 ALA A C 1
ATOM 1379 O O . ALA A 1 178 ? 9.604 -33.781 -41.113 1.00 33.34 178 ALA A O 1
ATOM 1380 N N . ASP A 1 179 ? 11.528 -34.541 -41.999 1.00 38.16 179 ASP A N 1
ATOM 1381 C CA . ASP A 1 179 ? 11.264 -35.666 -42.910 1.00 38.16 179 ASP A CA 1
ATOM 1382 C C . ASP A 1 179 ? 9.804 -36.137 -43.169 1.00 38.16 179 ASP A C 1
ATOM 1384 O O . ASP A 1 179 ? 9.127 -36.648 -42.279 1.00 38.16 179 ASP A O 1
ATOM 1388 N N . SER A 1 180 ? 9.343 -36.081 -44.431 1.00 34.59 180 SER A N 1
ATOM 1389 C CA . SER A 1 180 ? 8.953 -37.268 -45.233 1.00 34.59 180 SER A CA 1
ATOM 1390 C C . SER A 1 180 ? 8.202 -36.897 -46.531 1.00 34.59 180 SER A C 1
ATOM 1392 O O . SER A 1 180 ? 7.148 -36.268 -46.503 1.00 34.59 180 SER A O 1
ATOM 1394 N N . HIS A 1 181 ? 8.729 -37.322 -47.688 1.00 33.72 181 HIS A N 1
ATOM 1395 C CA . HIS A 1 181 ? 8.069 -38.283 -48.592 1.00 33.72 181 HIS A CA 1
ATOM 1396 C C . HIS A 1 181 ? 8.830 -38.469 -49.925 1.00 33.72 181 HIS A C 1
ATOM 1398 O O . HIS A 1 181 ? 8.810 -37.615 -50.802 1.00 33.72 181 HIS A O 1
ATOM 1404 N N . ARG A 1 182 ? 9.390 -39.682 -50.071 1.00 33.47 182 ARG A N 1
ATOM 1405 C CA . ARG A 1 182 ? 9.139 -40.645 -51.167 1.00 33.47 182 ARG A CA 1
ATOM 1406 C C . ARG A 1 182 ? 9.539 -40.238 -52.598 1.00 33.47 182 ARG A C 1
ATOM 1408 O O . ARG A 1 182 ? 8.887 -39.433 -53.248 1.00 33.47 182 ARG A O 1
ATOM 1415 N N . GLY A 1 183 ? 10.584 -40.901 -53.099 1.00 36.97 183 GLY A N 1
ATOM 1416 C CA . GLY A 1 183 ? 11.095 -40.751 -54.460 1.00 36.97 183 GLY A CA 1
ATOM 1417 C C . GLY A 1 183 ? 10.267 -41.422 -55.559 1.00 36.97 183 GLY A C 1
ATOM 1418 O O . GLY A 1 183 ? 9.362 -42.199 -55.277 1.00 36.97 183 GLY A O 1
ATOM 1419 N N . ASP A 1 184 ? 10.628 -41.112 -56.807 1.00 36.41 184 ASP A N 1
ATOM 1420 C CA . ASP A 1 184 ? 10.931 -42.099 -57.851 1.00 36.41 184 ASP A CA 1
ATOM 1421 C C . ASP A 1 184 ? 11.528 -41.425 -59.111 1.00 36.41 184 ASP A C 1
ATOM 1423 O O . ASP A 1 184 ? 11.011 -40.441 -59.628 1.00 36.41 184 ASP A O 1
ATOM 1427 N N . HIS A 1 185 ? 12.653 -41.985 -59.571 1.00 39.41 185 HIS A N 1
ATOM 1428 C CA . HIS A 1 185 ? 13.081 -42.198 -60.964 1.00 39.41 185 HIS A CA 1
ATOM 1429 C C . HIS A 1 185 ? 12.599 -41.250 -62.095 1.00 39.41 185 HIS A C 1
ATOM 1431 O O . HIS A 1 185 ? 11.461 -41.346 -62.541 1.00 39.41 185 HIS A O 1
ATOM 1437 N N . LYS A 1 186 ? 13.527 -40.574 -62.800 1.00 37.06 186 LYS A N 1
ATOM 1438 C CA . LYS A 1 186 ? 14.251 -41.113 -63.982 1.00 37.06 186 LYS A CA 1
ATOM 1439 C C . LYS A 1 186 ? 15.185 -40.081 -64.632 1.00 37.06 186 LYS A C 1
ATOM 1441 O O . LYS A 1 186 ? 14.943 -38.884 -64.640 1.00 37.06 186 LYS A O 1
ATOM 1446 N N . THR A 1 187 ? 16.256 -40.633 -65.180 1.00 41.47 187 THR A N 1
ATOM 1447 C CA . THR A 1 187 ? 17.387 -40.045 -65.890 1.00 41.47 187 THR A CA 1
ATOM 1448 C C . THR A 1 187 ? 17.122 -39.718 -67.371 1.00 41.47 187 THR A C 1
ATOM 1450 O O . THR A 1 187 ? 16.277 -40.345 -68.005 1.00 41.47 187 THR A O 1
ATOM 1453 N N . TYR A 1 188 ? 18.011 -38.857 -67.890 1.00 40.66 188 TYR A N 1
ATOM 1454 C CA . TYR A 1 188 ? 18.659 -38.818 -69.217 1.00 40.66 188 TYR A CA 1
ATOM 1455 C C . TYR A 1 188 ? 18.313 -37.685 -70.201 1.00 40.66 188 TYR A C 1
ATOM 1457 O O . TYR A 1 188 ? 17.254 -37.679 -70.815 1.00 40.66 188 TYR A O 1
ATOM 1465 N N . SER A 1 189 ? 19.392 -36.919 -70.432 1.00 42.31 189 SER A N 1
ATOM 1466 C CA . SER A 1 189 ? 19.881 -36.254 -71.650 1.00 42.31 189 SER A CA 1
ATOM 1467 C C . SER A 1 189 ? 19.279 -34.933 -72.107 1.00 42.31 189 SER A C 1
ATOM 1469 O O . SER A 1 189 ? 18.045 -34.809 -72.208 1.00 42.31 189 SER A O 1
#